Protein AF-A0A942ZIE4-F1 (afdb_monomer_lite)

Foldseek 3Di:
DPPVVVVVVVVVVVVVVVVVVVVVVVVVVCVVCVVVDDLCNLLVVLVVVLVVLVVVLVVCLPPPVVVNVVSLVVSLVSLLVNLVSVCVSVVNDDPDPLVSLCVSLVVSVVSLVSHQAQVVLLVSVVSNLVSCCVPPPVVVLVVDDPLQSLLSVLLSLLVLLLVLLVVCVPDPCSGSNNVSSVVVNVVVLLVCLQVLLVCLVVCVVPPDDDDDDQHDCVSLVSLVVSLVSSQVSCVVVVHDNLVSVLSVLSSVSSCCCRHVVPSDSVVSLVSSLVSLVSQLVVCVVVVVVVSNVVSVVSNVVSVVVVVCVVDPDVPVVVVVVVVVVVVVVVVVVVVVVVVVVVVD

Radius of gyration: 26.2 Å; chains: 1; bounding box: 54×66×84 Å

Secondary structure (DSSP, 8-state):
--HHHHHHHHHHHHHHHHHHHHHHHHHHHHHHTTTTS-HHHHHHHHHHHHHHHHHHHHHHHHH-GGGHHHHHHHHHHHHHHHHHHHHHHTT---S-HHHHHHHHHHHHTTHHHH---SHHHHHHHHHHHHHHIIIIIHHHHTTS-HHHHHHHHHHHHHHHHHHHHHHHHHS-TTSHHHHHHHHHHHHHHHHHHHHHHHHHHHHHHH------PPPPHHHHHHHHHHHHHHHHHHHHTT--THHHHHHHHHHHHHHHHHHS----HHHHHHHHHHHHHHHHHHHHHTT-HHHHHHHHHHHHHHHHHHHHHH---HHHHHHHHHHHHHHHHHHHHHHHHHHHHT--

Structure (mmCIF, N/CA/C/O backbone):
data_AF-A0A942ZIE4-F1
#
_entry.id   AF-A0A942ZIE4-F1
#
loop_
_atom_site.group_PDB
_atom_site.id
_atom_site.type_symbol
_atom_site.label_atom_id
_atom_site.label_alt_id
_atom_site.label_comp_id
_atom_site.label_asym_id
_atom_site.label_entity_id
_atom_site.label_seq_id
_atom_site.pdbx_PDB_ins_code
_atom_site.Cartn_x
_atom_site.Cartn_y
_atom_site.Cartn_z
_atom_site.occupancy
_atom_site.B_iso_or_equiv
_atom_site.auth_seq_id
_atom_site.auth_comp_id
_atom_site.auth_asym_id
_atom_site.auth_atom_id
_atom_site.pdbx_PDB_model_num
ATOM 1 N N . MET A 1 1 ? -10.773 -38.253 24.286 1.00 48.19 1 MET A N 1
ATOM 2 C CA . MET A 1 1 ? -11.184 -37.515 23.065 1.00 48.19 1 MET A CA 1
ATOM 3 C C . MET A 1 1 ? -10.197 -36.432 22.542 1.00 48.19 1 MET A C 1
ATOM 5 O O . MET A 1 1 ? -10.654 -35.545 21.830 1.00 48.19 1 MET A O 1
ATOM 9 N N . PRO A 1 2 ? -8.862 -36.484 22.761 1.00 53.72 2 PRO A N 1
ATOM 10 C CA . PRO A 1 2 ? -7.909 -35.614 22.043 1.00 53.72 2 PRO A CA 1
ATOM 11 C C . PRO A 1 2 ? -7.306 -36.223 20.752 1.00 53.72 2 PRO A C 1
ATOM 13 O O . PRO A 1 2 ? -6.770 -35.478 19.930 1.00 53.72 2 PRO A O 1
ATOM 16 N N . ASP A 1 3 ? -7.428 -37.537 20.521 1.00 52.59 3 ASP A N 1
ATOM 17 C CA . ASP A 1 3 ? -6.743 -38.224 19.406 1.00 52.59 3 ASP A CA 1
ATOM 18 C C . ASP A 1 3 ? -7.362 -37.970 18.018 1.00 52.59 3 ASP A C 1
ATOM 20 O O . ASP A 1 3 ? -6.638 -37.844 17.026 1.00 52.59 3 ASP A O 1
ATOM 24 N N . ASN A 1 4 ? -8.682 -37.754 17.936 1.00 56.06 4 ASN A N 1
ATOM 25 C CA . ASN A 1 4 ? -9.368 -37.458 16.666 1.00 56.06 4 ASN A CA 1
ATOM 26 C C . ASN A 1 4 ? -8.926 -36.123 16.036 1.00 56.06 4 ASN A C 1
ATOM 28 O O . ASN A 1 4 ? -8.886 -35.993 14.812 1.00 56.06 4 ASN A O 1
ATOM 32 N N . ALA A 1 5 ? -8.548 -35.129 16.848 1.00 58.34 5 ALA A N 1
ATOM 33 C CA . ALA A 1 5 ? -8.150 -33.810 16.354 1.00 58.34 5 ALA A CA 1
ATOM 34 C C . ALA A 1 5 ? -6.722 -33.783 15.778 1.00 58.34 5 ALA A C 1
ATOM 36 O O . ALA A 1 5 ? -6.439 -32.987 14.879 1.00 58.34 5 ALA A O 1
ATOM 37 N N . LYS A 1 6 ? -5.817 -34.637 16.284 1.00 57.78 6 LYS A N 1
ATOM 38 C CA . LYS A 1 6 ? -4.465 -34.810 15.724 1.00 57.78 6 LYS A CA 1
ATOM 39 C C . LYS A 1 6 ? -4.501 -35.634 14.436 1.00 57.78 6 LYS A C 1
ATOM 41 O O . LYS A 1 6 ? -3.876 -35.226 13.461 1.00 57.78 6 LYS A O 1
ATOM 46 N N . SER A 1 7 ? -5.287 -36.716 14.409 1.00 66.75 7 SER A N 1
ATOM 47 C CA . SER A 1 7 ? -5.501 -37.545 13.212 1.00 66.75 7 SER A CA 1
ATOM 48 C C . SER A 1 7 ? -6.087 -36.727 12.050 1.00 66.75 7 SER A C 1
ATOM 50 O O . SER A 1 7 ? -5.521 -36.707 10.961 1.00 66.75 7 SER A O 1
ATOM 52 N N . SER A 1 8 ? -7.121 -35.916 12.311 1.00 71.25 8 SER A N 1
ATOM 53 C CA . SER A 1 8 ? -7.731 -35.033 11.303 1.00 71.25 8 SER A CA 1
ATOM 54 C C . SER A 1 8 ? -6.767 -33.969 10.747 1.00 71.25 8 SER A C 1
ATOM 56 O O . SER A 1 8 ? -6.770 -33.710 9.542 1.00 71.25 8 SER A O 1
ATOM 58 N N . ARG A 1 9 ? -5.890 -33.387 11.584 1.00 77.31 9 ARG A N 1
ATOM 59 C CA . ARG A 1 9 ? -4.856 -32.441 11.120 1.00 77.31 9 ARG A CA 1
ATOM 60 C C . ARG A 1 9 ? -3.780 -33.117 10.275 1.00 77.31 9 ARG A C 1
ATOM 62 O O . ARG A 1 9 ? -3.376 -32.541 9.271 1.00 77.31 9 ARG A O 1
ATOM 69 N N . LEU A 1 10 ? -3.335 -34.317 10.651 1.00 82.69 10 LEU A N 1
ATOM 70 C CA . LEU A 1 10 ? -2.353 -35.074 9.873 1.00 82.69 10 LEU A CA 1
ATOM 71 C C . LEU A 1 10 ? -2.916 -35.453 8.498 1.00 82.69 10 LEU A C 1
ATOM 73 O O . LEU A 1 10 ? -2.263 -35.203 7.490 1.00 82.69 10 LEU A O 1
ATOM 77 N N . SER A 1 11 ? -4.149 -35.967 8.440 1.00 81.31 11 SER A N 1
ATOM 78 C CA . SER A 1 11 ? -4.828 -36.268 7.173 1.00 81.31 11 SER A CA 1
ATOM 79 C C . SER A 1 11 ? -4.994 -35.023 6.299 1.00 81.31 11 SER A C 1
ATOM 81 O O . SER A 1 11 ? -4.749 -35.087 5.095 1.00 81.31 11 SER A O 1
ATOM 83 N N . PHE A 1 12 ? -5.348 -33.875 6.887 1.00 83.56 12 PHE A N 1
ATOM 84 C CA . PHE A 1 12 ? -5.427 -32.605 6.161 1.00 83.56 12 PHE A CA 1
ATOM 85 C C . PHE A 1 12 ? -4.067 -32.172 5.593 1.00 83.56 12 PHE A C 1
ATOM 87 O O . PHE A 1 12 ? -3.984 -31.825 4.418 1.00 83.56 12 PHE A O 1
ATOM 94 N N . LEU A 1 13 ? -2.997 -32.233 6.392 1.00 87.00 13 LEU A N 1
ATOM 95 C CA . LEU A 1 13 ? -1.645 -31.872 5.956 1.00 87.00 13 LEU A CA 1
ATOM 96 C C . LEU A 1 13 ? -1.117 -32.810 4.865 1.00 87.00 13 LEU A C 1
ATOM 98 O O . LEU A 1 13 ? -0.552 -32.330 3.887 1.00 87.00 13 LEU A O 1
ATOM 102 N N . LEU A 1 14 ? -1.341 -34.124 4.984 1.00 90.19 14 LEU A N 1
ATOM 103 C CA . LEU A 1 14 ? -0.962 -35.099 3.953 1.00 90.19 14 LEU A CA 1
ATOM 104 C C . LEU A 1 14 ? -1.745 -34.887 2.655 1.00 90.19 14 LEU A C 1
ATOM 106 O O . LEU A 1 14 ? -1.176 -34.980 1.570 1.00 90.19 14 LEU A O 1
ATOM 110 N N . THR A 1 15 ? -3.030 -34.545 2.755 1.00 87.19 15 THR A N 1
ATOM 111 C CA . THR A 1 15 ? -3.861 -34.210 1.590 1.00 87.19 15 THR A CA 1
ATOM 112 C C . THR A 1 15 ? -3.363 -32.932 0.914 1.00 87.19 15 THR A C 1
ATOM 114 O O . THR A 1 15 ? -3.209 -32.894 -0.305 1.00 87.19 15 THR A O 1
ATOM 117 N N . LEU A 1 16 ? -3.051 -31.896 1.701 1.00 83.75 16 LEU A N 1
ATOM 118 C CA . LEU A 1 16 ? -2.485 -30.645 1.201 1.00 83.75 16 LEU A CA 1
ATOM 119 C C . LEU A 1 16 ? -1.136 -30.877 0.506 1.00 83.75 16 LEU A C 1
ATOM 121 O O . LEU A 1 16 ? -0.931 -30.387 -0.602 1.00 83.75 16 LEU A O 1
ATOM 125 N N . LEU A 1 17 ? -0.246 -31.658 1.126 1.00 84.62 17 LEU A N 1
ATOM 126 C CA . LEU A 1 17 ? 1.053 -32.014 0.559 1.00 84.62 17 LEU A CA 1
ATOM 127 C C . LEU A 1 17 ? 0.902 -32.828 -0.733 1.00 84.62 17 LEU A C 1
ATOM 129 O O . LEU A 1 17 ? 1.604 -32.563 -1.701 1.00 84.62 17 LEU A O 1
ATOM 133 N N . SER A 1 18 ? -0.054 -33.760 -0.783 1.00 86.62 18 SER A N 1
ATOM 134 C CA . SER A 1 18 ? -0.337 -34.556 -1.985 1.00 86.62 18 SER A CA 1
ATOM 135 C C . SER A 1 18 ? -0.774 -33.671 -3.152 1.00 86.62 18 SER A C 1
ATOM 137 O O . SER A 1 18 ? -0.214 -33.770 -4.242 1.00 86.62 18 SER A O 1
ATOM 139 N N . PHE A 1 19 ? -1.719 -32.751 -2.927 1.00 86.12 19 PHE A N 1
ATOM 140 C CA . PHE A 1 19 ? -2.129 -31.795 -3.959 1.00 86.12 19 PHE A CA 1
ATOM 141 C C . PHE A 1 19 ? -0.990 -30.863 -4.380 1.00 86.12 19 PHE A C 1
ATOM 143 O O . PHE A 1 19 ? -0.875 -30.545 -5.562 1.00 86.12 19 PHE A O 1
ATOM 150 N N . PHE A 1 20 ? -0.129 -30.461 -3.444 1.00 77.62 20 PHE A N 1
ATOM 151 C CA . PHE A 1 20 ? 1.056 -29.665 -3.744 1.00 77.62 20 PHE A CA 1
ATOM 152 C C . PHE A 1 20 ? 2.045 -30.423 -4.644 1.00 77.62 20 PHE A C 1
ATOM 154 O O . PHE A 1 20 ? 2.453 -29.891 -5.673 1.00 77.62 20 PHE A O 1
ATOM 161 N N . CYS A 1 21 ? 2.371 -31.680 -4.324 1.00 86.44 21 CYS A N 1
ATOM 162 C CA . CYS A 1 21 ? 3.248 -32.524 -5.141 1.00 86.44 21 CYS A CA 1
ATOM 163 C C . CYS A 1 21 ? 2.669 -32.789 -6.538 1.00 86.44 21 CYS A C 1
ATOM 165 O O . CYS A 1 21 ? 3.396 -32.685 -7.523 1.00 86.44 21 CYS A O 1
ATOM 167 N N . ILE A 1 22 ? 1.367 -33.079 -6.640 1.00 86.12 22 ILE A N 1
ATOM 168 C CA . ILE A 1 22 ? 0.687 -33.261 -7.933 1.00 86.12 22 ILE A CA 1
ATOM 169 C C . ILE A 1 22 ? 0.748 -31.966 -8.751 1.00 86.12 22 ILE A C 1
ATOM 171 O O . ILE A 1 22 ? 1.110 -31.999 -9.925 1.00 86.12 22 ILE A O 1
ATOM 175 N N . GLY A 1 23 ? 0.442 -30.822 -8.130 1.00 78.25 23 GLY A N 1
ATOM 176 C CA . GLY A 1 23 ? 0.517 -29.515 -8.781 1.00 78.25 23 GLY A CA 1
ATOM 177 C C . GLY A 1 23 ? 1.921 -29.204 -9.299 1.00 78.25 23 GLY A C 1
ATOM 178 O O . GLY A 1 23 ? 2.073 -28.836 -10.462 1.00 78.25 23 GLY A O 1
ATOM 179 N N . LEU A 1 24 ? 2.953 -29.424 -8.478 1.00 76.94 24 LEU A N 1
ATOM 180 C CA . LEU A 1 24 ? 4.351 -29.269 -8.889 1.00 76.94 24 LEU A CA 1
ATOM 181 C C . LEU A 1 24 ? 4.737 -30.218 -10.028 1.00 76.94 24 LEU A C 1
ATOM 183 O O . LEU A 1 24 ? 5.409 -29.789 -10.961 1.00 76.94 24 LEU A O 1
ATOM 187 N N . GLY A 1 25 ? 4.297 -31.478 -9.983 1.00 84.00 25 GLY A N 1
ATOM 188 C CA . GLY A 1 25 ? 4.541 -32.450 -11.048 1.00 84.00 25 GLY A CA 1
ATOM 189 C C . GLY A 1 25 ? 3.940 -32.007 -12.384 1.00 84.00 25 GLY A C 1
ATOM 190 O O . GLY A 1 25 ? 4.632 -32.013 -13.398 1.00 84.00 25 GLY A O 1
ATOM 191 N N . ILE A 1 26 ? 2.688 -31.538 -12.380 1.00 83.00 26 ILE A N 1
ATOM 192 C CA . ILE A 1 26 ? 2.025 -30.999 -13.579 1.00 83.00 26 ILE A CA 1
ATOM 193 C C . ILE A 1 26 ? 2.786 -29.783 -14.117 1.00 83.00 26 ILE A C 1
ATOM 195 O O . ILE A 1 26 ? 3.094 -29.735 -15.308 1.00 83.00 26 ILE A O 1
ATOM 199 N N . ILE A 1 27 ? 3.130 -28.824 -13.249 1.00 82.25 27 ILE A N 1
ATOM 200 C CA . ILE A 1 27 ? 3.904 -27.636 -13.639 1.00 82.25 27 ILE A CA 1
ATOM 201 C C . ILE A 1 27 ? 5.249 -28.051 -14.245 1.00 82.25 27 ILE A C 1
ATOM 203 O O . ILE A 1 27 ? 5.641 -27.507 -15.272 1.00 82.25 27 ILE A O 1
ATOM 207 N N . SER A 1 28 ? 5.934 -29.033 -13.656 1.00 81.81 28 SER A N 1
ATOM 208 C CA . SER A 1 28 ? 7.231 -29.517 -14.133 1.00 81.81 28 SER A CA 1
ATOM 209 C C . SER A 1 28 ? 7.145 -30.187 -15.507 1.00 81.81 28 SER A C 1
ATOM 211 O O . SER A 1 28 ? 7.989 -29.900 -16.351 1.00 81.81 28 SER A O 1
ATOM 213 N N . ILE A 1 29 ? 6.121 -31.012 -15.759 1.00 86.94 29 ILE A N 1
ATOM 214 C CA . ILE A 1 29 ? 5.890 -31.642 -17.073 1.00 86.94 29 ILE A CA 1
ATOM 215 C C . ILE A 1 29 ? 5.584 -30.582 -18.139 1.00 86.94 29 ILE A C 1
ATOM 217 O O . ILE A 1 29 ? 6.092 -30.653 -19.257 1.00 86.94 29 ILE A O 1
ATOM 221 N N . ILE A 1 30 ? 4.764 -29.581 -17.811 1.00 86.44 30 ILE A N 1
ATOM 222 C CA . ILE A 1 30 ? 4.469 -28.477 -18.735 1.00 86.44 30 ILE A CA 1
ATOM 223 C C . ILE A 1 30 ? 5.735 -27.655 -19.004 1.00 86.44 30 ILE A C 1
ATOM 225 O O . ILE A 1 30 ? 6.009 -27.299 -20.148 1.00 86.44 30 ILE A O 1
ATOM 229 N N . ALA A 1 31 ? 6.518 -27.369 -17.962 1.00 82.88 31 ALA A N 1
ATOM 230 C CA . ALA A 1 31 ? 7.745 -26.590 -18.066 1.00 82.88 31 ALA A CA 1
ATOM 231 C C . ALA A 1 31 ? 8.823 -27.301 -18.900 1.00 82.88 31 ALA A C 1
ATOM 233 O O . ALA A 1 31 ? 9.506 -26.640 -19.680 1.00 82.88 31 ALA A O 1
ATOM 234 N N . SER A 1 32 ? 8.961 -28.629 -18.792 1.00 87.31 32 SER A N 1
ATOM 235 C CA . SER A 1 32 ? 9.941 -29.386 -19.584 1.00 87.31 32 SER A CA 1
ATOM 236 C C . SER A 1 32 ? 9.603 -29.420 -21.075 1.00 87.31 32 SER A C 1
ATOM 238 O O . SER A 1 32 ? 10.510 -29.383 -21.899 1.00 87.31 32 SER A O 1
ATOM 240 N N . ASN A 1 33 ? 8.315 -29.410 -21.426 1.00 91.31 33 ASN A N 1
ATOM 241 C CA . ASN A 1 33 ? 7.841 -29.395 -22.815 1.00 91.31 33 ASN A CA 1
ATOM 242 C C . ASN A 1 33 ? 7.507 -27.981 -23.316 1.00 91.31 33 ASN A C 1
ATOM 244 O O . ASN A 1 33 ? 6.884 -27.812 -24.364 1.00 91.31 33 ASN A O 1
ATOM 248 N N . TRP A 1 34 ? 7.893 -26.939 -22.574 1.00 87.88 34 TRP A N 1
ATOM 249 C CA . TRP A 1 34 ? 7.392 -25.585 -22.804 1.00 87.88 34 TRP A CA 1
ATOM 250 C C . TRP A 1 34 ? 7.645 -25.071 -24.220 1.00 87.88 34 TRP A C 1
ATOM 252 O O . TRP A 1 34 ? 6.798 -24.374 -24.774 1.00 87.88 34 TRP A O 1
ATOM 262 N N . GLN A 1 35 ? 8.789 -25.405 -24.816 1.00 87.12 35 GLN A N 1
ATOM 263 C CA . GLN A 1 35 ? 9.148 -24.954 -26.163 1.00 87.12 35 GLN A CA 1
ATOM 264 C C . GLN A 1 35 ? 8.309 -25.625 -27.260 1.00 87.12 35 GLN A C 1
ATOM 266 O O . GLN A 1 35 ? 8.056 -25.008 -28.289 1.00 87.12 35 GLN A O 1
ATOM 271 N N . GLU A 1 36 ? 7.833 -26.848 -27.029 1.00 92.50 36 GLU A N 1
ATOM 272 C CA . GLU A 1 36 ? 7.059 -27.620 -28.008 1.00 92.50 36 GLU A CA 1
ATOM 273 C C . GLU A 1 36 ? 5.586 -27.199 -28.050 1.00 92.50 36 GLU A C 1
ATOM 275 O O . GLU A 1 36 ? 4.913 -27.365 -29.066 1.00 92.50 36 GLU A O 1
ATOM 280 N N . ILE A 1 37 ? 5.071 -26.620 -26.960 1.00 90.75 37 ILE A N 1
ATOM 281 C CA . ILE A 1 37 ? 3.675 -26.189 -26.877 1.00 90.75 37 ILE A CA 1
ATOM 282 C C . ILE A 1 37 ? 3.476 -24.922 -27.736 1.00 90.75 37 ILE A C 1
ATOM 284 O O . ILE A 1 37 ? 4.061 -23.873 -27.424 1.00 90.75 37 ILE A O 1
ATOM 288 N N . PRO A 1 38 ? 2.598 -24.951 -28.763 1.00 93.50 38 PRO A N 1
ATOM 289 C CA . PRO A 1 38 ? 2.344 -23.792 -29.613 1.00 93.50 38 PRO A CA 1
ATOM 290 C C . PRO A 1 38 ? 1.793 -22.596 -28.827 1.00 93.50 38 PRO A C 1
ATOM 292 O O . PRO A 1 38 ? 0.989 -22.754 -27.905 1.00 93.50 38 PRO A O 1
ATOM 295 N N . ALA A 1 39 ? 2.156 -21.379 -29.244 1.00 92.50 39 ALA A N 1
ATOM 296 C CA . ALA A 1 39 ? 1.714 -20.130 -28.611 1.00 92.50 39 ALA A CA 1
ATOM 297 C C . ALA A 1 39 ? 0.184 -20.032 -28.471 1.00 92.50 39 ALA A C 1
ATOM 299 O O . ALA A 1 39 ? -0.319 -19.647 -27.417 1.00 92.50 39 ALA A O 1
ATOM 300 N N . ILE A 1 40 ? -0.560 -20.451 -29.501 1.00 94.94 40 ILE A N 1
ATOM 301 C CA . ILE A 1 40 ? -2.030 -20.440 -29.494 1.00 94.94 40 ILE A CA 1
ATOM 302 C C . ILE A 1 40 ? -2.622 -21.343 -28.406 1.00 94.94 40 ILE A C 1
ATOM 304 O O . ILE A 1 40 ? -3.632 -20.989 -27.808 1.00 94.94 40 ILE A O 1
ATOM 308 N N . VAL A 1 41 ? -1.980 -22.476 -28.101 1.00 94.12 41 VAL A N 1
ATOM 309 C CA . VAL A 1 41 ? -2.436 -23.401 -27.053 1.00 94.12 41 VAL A CA 1
ATOM 310 C C . VAL A 1 41 ? -2.187 -22.791 -25.677 1.00 94.12 41 VAL A C 1
ATOM 312 O O . VAL A 1 41 ? -3.079 -22.818 -24.833 1.00 94.12 41 VAL A O 1
ATOM 315 N N . LYS A 1 42 ? -1.014 -22.176 -25.467 1.00 93.00 42 LYS A N 1
ATOM 316 C CA . LYS A 1 42 ? -0.674 -21.479 -24.214 1.00 93.00 42 LYS A CA 1
ATOM 317 C C . LYS A 1 42 ? -1.670 -20.359 -23.912 1.00 93.00 42 LYS A C 1
ATOM 319 O O . LYS A 1 42 ? -2.264 -20.335 -22.838 1.00 93.00 42 LYS A O 1
ATOM 324 N N . LEU A 1 43 ? -1.875 -19.463 -24.878 1.00 94.94 43 LEU A N 1
ATOM 325 C CA . LEU A 1 43 ? -2.768 -18.312 -24.731 1.00 94.94 43 LEU A CA 1
ATOM 326 C C . LEU A 1 43 ? -4.242 -18.734 -24.686 1.00 94.94 43 LEU A C 1
ATOM 328 O O . LEU A 1 43 ? -5.015 -18.190 -23.904 1.00 94.94 43 LEU A O 1
ATOM 332 N N . GLY A 1 44 ? -4.636 -19.732 -25.481 1.00 96.06 44 GLY A N 1
ATOM 333 C CA . GLY A 1 44 ? -5.989 -20.283 -25.457 1.00 96.06 44 GLY A CA 1
ATOM 334 C C . GLY A 1 44 ? -6.342 -20.893 -24.100 1.00 96.06 44 GLY A C 1
ATOM 335 O O . GLY A 1 44 ? -7.414 -20.612 -23.566 1.00 96.06 44 GLY A O 1
ATOM 336 N N . ALA A 1 45 ? -5.427 -21.670 -23.509 1.00 93.56 45 ALA A N 1
ATOM 337 C CA . ALA A 1 45 ? -5.610 -22.247 -22.179 1.00 93.56 45 ALA A CA 1
ATOM 338 C C . ALA A 1 45 ? -5.702 -21.167 -21.087 1.00 93.56 45 ALA A C 1
ATOM 340 O O . ALA A 1 45 ? -6.561 -21.259 -20.210 1.00 93.56 45 ALA A O 1
ATOM 341 N N . ASP A 1 46 ? -4.866 -20.129 -21.167 1.00 94.75 46 ASP A N 1
ATOM 342 C CA . ASP A 1 46 ? -4.896 -18.984 -20.251 1.00 94.75 46 ASP A CA 1
ATOM 343 C C . ASP A 1 46 ? -6.232 -18.228 -20.315 1.00 94.75 46 ASP A C 1
ATOM 345 O O . ASP A 1 46 ? -6.910 -18.064 -19.299 1.00 94.75 46 ASP A O 1
ATOM 349 N N . ILE A 1 47 ? -6.688 -17.865 -21.520 1.00 95.75 47 ILE A N 1
ATOM 350 C CA . ILE A 1 47 ? -7.978 -17.187 -21.722 1.00 95.75 47 ILE A CA 1
ATOM 351 C C . ILE A 1 47 ? -9.138 -18.057 -21.226 1.00 95.75 47 ILE A C 1
ATOM 353 O O . ILE A 1 47 ? -10.042 -17.550 -20.561 1.00 95.75 47 ILE A O 1
ATOM 357 N N . MET A 1 48 ? -9.121 -19.364 -21.507 1.00 96.75 48 MET A N 1
ATOM 358 C CA . MET A 1 48 ? -10.134 -20.290 -20.995 1.00 96.75 48 MET A CA 1
ATOM 359 C C . MET A 1 48 ? -10.157 -20.318 -19.464 1.00 96.75 48 MET A C 1
ATOM 361 O O . MET A 1 48 ? -11.235 -20.286 -18.865 1.00 96.75 48 MET A O 1
ATOM 365 N N . LEU A 1 49 ? -8.989 -20.346 -18.820 1.00 94.94 49 LEU A N 1
ATOM 366 C CA . LEU A 1 49 ? -8.878 -20.372 -17.365 1.00 94.94 49 LEU A CA 1
ATOM 367 C C . LEU A 1 49 ? -9.340 -19.050 -16.731 1.00 94.94 49 LEU A C 1
ATOM 369 O O . LEU A 1 49 ? -10.086 -19.069 -15.746 1.00 94.94 49 LEU A O 1
ATOM 373 N N . LEU A 1 50 ? -8.974 -17.908 -17.319 1.00 95.81 50 LEU A N 1
ATOM 374 C CA . LEU A 1 50 ? -9.473 -16.587 -16.929 1.00 95.81 50 LEU A CA 1
ATOM 375 C C . LEU A 1 50 ? -10.996 -16.492 -17.097 1.00 95.81 50 LEU A C 1
ATOM 377 O O . LEU A 1 50 ? -11.693 -16.080 -16.171 1.00 95.81 50 LEU A O 1
ATOM 381 N N . ALA A 1 51 ? -11.549 -16.941 -18.225 1.00 96.62 51 ALA A N 1
ATOM 382 C CA . ALA A 1 51 ? -12.992 -16.923 -18.466 1.00 96.62 51 ALA A CA 1
ATOM 383 C C . ALA A 1 51 ? -13.753 -17.820 -17.473 1.00 96.62 51 ALA A C 1
ATOM 385 O O . ALA A 1 51 ? -14.763 -17.405 -16.896 1.00 96.62 51 ALA A O 1
ATOM 386 N N . ALA A 1 52 ? -13.248 -19.029 -17.213 1.00 96.00 52 ALA A N 1
ATOM 387 C CA . ALA A 1 52 ? -13.845 -19.961 -16.260 1.00 96.00 52 ALA A CA 1
ATOM 388 C C . ALA A 1 52 ? -13.846 -19.397 -14.830 1.00 96.00 52 ALA A C 1
ATOM 390 O O . ALA A 1 52 ? -14.842 -19.503 -14.107 1.00 96.00 52 ALA A O 1
ATOM 391 N N . THR A 1 53 ? -12.748 -18.762 -14.419 1.00 94.12 53 THR A N 1
ATOM 392 C CA . THR A 1 53 ? -12.633 -18.156 -13.088 1.00 94.12 53 THR A CA 1
ATOM 393 C C . THR A 1 53 ? -13.456 -16.880 -12.949 1.00 94.12 53 THR A C 1
ATOM 395 O O . THR A 1 53 ? -14.107 -16.708 -11.918 1.00 94.12 53 THR A O 1
ATOM 398 N N . ALA A 1 54 ? -13.538 -16.048 -13.989 1.00 93.88 54 ALA A N 1
ATOM 399 C CA . ALA A 1 54 ? -14.443 -14.902 -14.038 1.00 93.88 54 ALA A CA 1
ATOM 400 C C . ALA A 1 54 ? -15.915 -15.339 -13.907 1.00 93.88 54 ALA A C 1
ATOM 402 O O . ALA A 1 54 ? -16.650 -14.806 -13.073 1.00 93.88 54 ALA A O 1
ATOM 403 N N . ALA A 1 55 ? -16.339 -16.374 -14.642 1.00 94.00 55 ALA A N 1
ATOM 404 C CA . ALA A 1 55 ? -17.687 -16.936 -14.529 1.00 94.00 55 ALA A CA 1
ATOM 405 C C . ALA A 1 55 ? -17.964 -17.499 -13.122 1.00 94.00 55 ALA A C 1
ATOM 407 O O . ALA A 1 55 ? -19.037 -17.286 -12.544 1.00 94.00 55 ALA A O 1
ATOM 408 N N . ALA A 1 56 ? -16.982 -18.182 -12.526 1.00 93.00 56 ALA A N 1
ATOM 409 C CA . ALA A 1 56 ? -17.072 -18.657 -11.151 1.00 93.00 56 ALA A CA 1
ATOM 410 C C . ALA A 1 56 ? -17.179 -17.498 -10.139 1.00 93.00 56 ALA A C 1
ATOM 412 O O . ALA A 1 56 ? -17.889 -17.636 -9.141 1.00 93.00 56 ALA A O 1
ATOM 413 N N . LEU A 1 57 ? -16.537 -16.355 -10.407 1.00 92.25 57 LEU A N 1
ATOM 414 C CA . LEU A 1 57 ? -16.565 -15.154 -9.569 1.00 92.25 57 LEU A CA 1
ATOM 415 C C . LEU A 1 57 ? -17.931 -14.476 -9.611 1.00 92.25 57 LEU A C 1
ATOM 417 O O . LEU A 1 57 ? -18.502 -14.208 -8.553 1.00 92.25 57 LEU A O 1
ATOM 421 N N . VAL A 1 58 ? -18.516 -14.332 -10.802 1.00 91.50 58 VAL A N 1
ATOM 422 C CA . VAL A 1 58 ? -19.904 -13.869 -10.967 1.00 91.50 58 VAL A CA 1
ATOM 423 C C . VAL A 1 58 ? -20.870 -14.799 -10.227 1.00 91.50 58 VAL A C 1
ATOM 425 O O . VAL A 1 58 ? -21.723 -14.350 -9.463 1.00 91.50 58 VAL A O 1
ATOM 428 N N . ARG A 1 59 ? -20.709 -16.121 -10.360 1.00 91.56 59 ARG A N 1
ATOM 429 C CA . ARG A 1 59 ? -21.553 -17.085 -9.637 1.00 91.56 59 ARG A CA 1
ATOM 430 C C . ARG A 1 59 ? -21.372 -16.998 -8.118 1.00 91.56 59 ARG A C 1
ATOM 432 O O . ARG A 1 59 ? -22.352 -17.136 -7.382 1.00 91.56 59 ARG A O 1
ATOM 439 N N . ALA A 1 60 ? -20.143 -16.807 -7.639 1.00 90.50 60 ALA A N 1
ATOM 440 C CA . ALA A 1 60 ? -19.839 -16.673 -6.217 1.00 90.50 60 ALA A CA 1
ATOM 441 C C . ALA A 1 60 ? -20.445 -15.395 -5.628 1.00 90.50 60 ALA A C 1
ATOM 443 O O . ALA A 1 60 ? -20.997 -15.458 -4.531 1.00 90.50 60 ALA A O 1
ATOM 444 N N . TYR A 1 61 ? -20.416 -14.290 -6.378 1.00 88.75 61 TYR A N 1
ATOM 445 C CA . TYR A 1 61 ? -21.013 -13.016 -5.984 1.00 88.75 61 TYR A CA 1
ATOM 446 C C . TYR A 1 61 ? -22.499 -13.165 -5.626 1.00 88.75 61 TYR A C 1
ATOM 448 O O . TYR A 1 61 ? -22.914 -12.736 -4.554 1.00 88.75 61 TYR A O 1
ATOM 456 N N . TYR A 1 62 ? -23.279 -13.868 -6.457 1.00 88.00 62 TYR A N 1
ATOM 457 C CA . TYR A 1 62 ? -24.713 -14.059 -6.206 1.00 88.00 62 TYR A CA 1
ATOM 458 C C . TYR A 1 62 ? -25.047 -15.215 -5.254 1.00 88.00 62 TYR A C 1
ATOM 460 O O . TYR A 1 62 ? -26.014 -15.124 -4.503 1.00 88.00 62 TYR A O 1
ATOM 468 N N . LYS A 1 63 ? -24.307 -16.334 -5.298 1.00 87.75 63 LYS A N 1
ATOM 469 C CA . LYS A 1 63 ? -24.728 -17.582 -4.621 1.00 87.75 63 LYS A CA 1
ATOM 470 C C . LYS A 1 63 ? -23.907 -17.959 -3.392 1.00 87.75 63 LYS A C 1
ATOM 472 O O . LYS A 1 63 ? -24.408 -18.696 -2.546 1.00 87.75 63 LYS A O 1
ATOM 477 N N . LYS A 1 64 ? -22.631 -17.568 -3.314 1.00 84.06 64 LYS A N 1
ATOM 478 C CA . LYS A 1 64 ? -21.690 -18.030 -2.274 1.00 84.06 64 LYS A CA 1
ATOM 479 C C . LYS A 1 64 ? -20.662 -16.939 -1.938 1.00 84.06 64 LYS A C 1
ATOM 481 O O . LYS A 1 64 ? -19.491 -17.095 -2.295 1.00 84.06 64 LYS A O 1
ATOM 486 N N . PRO A 1 65 ? -21.051 -15.884 -1.198 1.00 79.56 65 PRO A N 1
ATOM 487 C CA . PRO A 1 65 ? -20.180 -14.736 -0.922 1.00 79.56 65 PRO A CA 1
ATOM 488 C C . PRO A 1 65 ? -18.882 -15.117 -0.188 1.00 79.56 65 PRO A C 1
ATOM 490 O O . PRO A 1 65 ? -17.852 -14.484 -0.386 1.00 79.56 65 PRO A O 1
ATOM 493 N N . GLN A 1 66 ? -18.879 -16.214 0.580 1.00 82.94 66 GLN A N 1
ATOM 494 C CA . GLN A 1 66 ? -17.680 -16.745 1.249 1.00 82.94 66 GLN A CA 1
ATOM 495 C C . GLN A 1 66 ? -16.559 -17.150 0.274 1.00 82.94 66 GLN A C 1
ATOM 497 O O . GLN A 1 66 ? -15.386 -17.122 0.634 1.00 82.94 66 GLN A O 1
ATOM 502 N N . ARG A 1 67 ? -16.903 -17.538 -0.963 1.00 85.12 67 ARG A N 1
ATOM 503 C CA . ARG A 1 67 ? -15.928 -17.933 -1.994 1.00 85.12 67 ARG A CA 1
ATOM 504 C C . ARG A 1 67 ? -15.432 -16.755 -2.826 1.00 85.12 67 ARG A C 1
ATOM 506 O O . ARG A 1 67 ? -14.485 -16.928 -3.582 1.00 85.12 67 ARG A O 1
ATOM 513 N N . LEU A 1 68 ? -16.048 -15.581 -2.690 1.00 87.12 68 LEU A N 1
ATOM 514 C CA . LEU A 1 68 ? -15.723 -14.418 -3.505 1.00 87.12 68 LEU A CA 1
ATOM 515 C C . LEU A 1 68 ? -14.278 -13.973 -3.269 1.00 87.12 68 LEU A C 1
ATOM 517 O O . LEU A 1 68 ? -13.509 -13.885 -4.212 1.00 87.12 68 LEU A O 1
ATOM 521 N N . THR A 1 69 ? -13.878 -13.794 -2.008 1.00 87.00 69 THR A N 1
ATOM 522 C CA . THR A 1 69 ? -12.523 -13.354 -1.652 1.00 87.00 69 THR A CA 1
ATOM 523 C C . THR A 1 69 ? -11.403 -14.269 -2.160 1.00 87.00 69 THR A C 1
ATOM 525 O O . THR A 1 69 ? -10.515 -13.753 -2.840 1.00 87.00 69 THR A O 1
ATOM 528 N N . PRO A 1 70 ? -11.392 -15.589 -1.874 1.00 88.06 70 PRO A N 1
ATOM 529 C CA . PRO A 1 70 ? -10.327 -16.457 -2.373 1.00 88.06 70 PRO A CA 1
ATOM 530 C C . PRO A 1 70 ? -10.316 -16.525 -3.903 1.00 88.06 70 PRO A C 1
ATOM 532 O O . PRO A 1 70 ? -9.244 -16.572 -4.498 1.00 88.06 70 PRO A O 1
ATOM 535 N N . LEU A 1 71 ? -11.483 -16.460 -4.549 1.00 90.38 71 LEU A N 1
ATOM 536 C CA . LEU A 1 71 ? -11.563 -16.491 -6.002 1.00 90.38 71 LEU A CA 1
ATOM 537 C C . LEU A 1 71 ? -11.113 -15.172 -6.647 1.00 90.38 71 LEU A C 1
ATOM 539 O O . LEU A 1 71 ? -10.481 -15.214 -7.694 1.00 90.38 71 LEU A O 1
ATOM 543 N N . SER A 1 72 ? -11.351 -14.017 -6.014 1.00 90.38 72 SER A N 1
ATOM 544 C CA . SER A 1 72 ? -10.780 -12.730 -6.439 1.00 90.38 72 SER A CA 1
ATOM 545 C C . SER A 1 72 ? -9.256 -12.731 -6.348 1.00 90.38 72 SER A C 1
ATOM 547 O O . SER A 1 72 ? -8.602 -12.240 -7.260 1.00 90.38 72 SER A O 1
ATOM 549 N N . ILE A 1 73 ? -8.686 -13.297 -5.276 1.00 90.25 73 ILE A N 1
ATOM 550 C CA . ILE A 1 73 ? -7.227 -13.428 -5.132 1.00 90.25 73 ILE A CA 1
ATOM 551 C C . ILE A 1 73 ? -6.680 -14.357 -6.216 1.00 90.25 73 ILE A C 1
ATOM 553 O O . ILE A 1 73 ? -5.715 -14.005 -6.885 1.00 90.25 73 ILE A O 1
ATOM 557 N N . PHE A 1 74 ? -7.319 -15.510 -6.431 1.00 90.81 74 PHE A N 1
ATOM 558 C CA . PHE A 1 74 ? -6.916 -16.442 -7.481 1.00 90.81 74 PHE A CA 1
ATOM 559 C C . PHE A 1 74 ? -6.988 -15.803 -8.873 1.00 90.81 74 PHE A C 1
ATOM 561 O O . PHE A 1 74 ? -6.031 -15.887 -9.632 1.00 90.81 74 PHE A O 1
ATOM 568 N N . TYR A 1 75 ? -8.074 -15.091 -9.180 1.00 93.94 75 TYR A N 1
ATOM 569 C CA . TYR A 1 75 ? -8.233 -14.370 -10.442 1.00 93.94 75 TYR A CA 1
ATOM 570 C C . TYR A 1 75 ? -7.172 -13.273 -10.623 1.00 93.94 75 TYR A C 1
ATOM 572 O O . TYR A 1 75 ? -6.591 -13.146 -11.695 1.00 93.94 75 TYR A O 1
ATOM 580 N N . ALA A 1 76 ? -6.852 -12.522 -9.565 1.00 93.62 76 ALA A N 1
ATOM 581 C CA . ALA A 1 76 ? -5.778 -11.535 -9.606 1.00 93.62 76 ALA A CA 1
ATOM 582 C C . ALA A 1 76 ? -4.403 -12.182 -9.860 1.00 93.62 76 ALA A C 1
ATOM 584 O O . ALA A 1 76 ? -3.607 -11.642 -10.624 1.00 93.62 76 ALA A O 1
ATOM 585 N N . LEU A 1 77 ? -4.126 -13.349 -9.271 1.00 92.69 77 LEU A N 1
ATOM 586 C CA . LEU A 1 77 ? -2.903 -14.109 -9.551 1.00 92.69 77 LEU A CA 1
ATOM 587 C C . LEU A 1 77 ? -2.868 -14.632 -10.992 1.00 92.6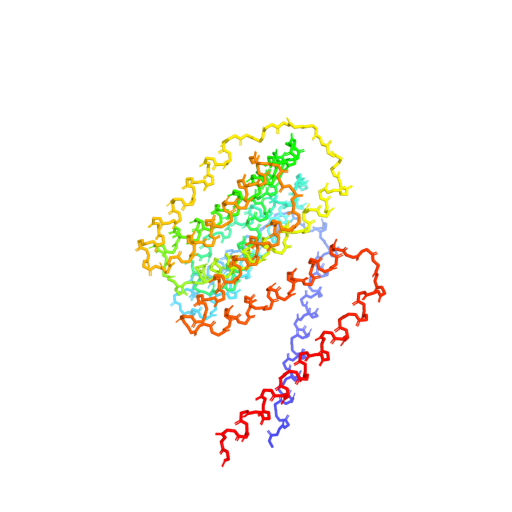9 77 LEU A C 1
ATOM 589 O O . LEU A 1 77 ? -1.813 -14.581 -11.616 1.00 92.69 77 LEU A O 1
ATOM 593 N N . LEU A 1 78 ? -4.004 -15.072 -11.541 1.00 93.62 78 LEU A N 1
ATOM 594 C CA . LEU A 1 78 ? -4.096 -15.464 -12.949 1.00 93.62 78 LEU A CA 1
ATOM 595 C C . LEU A 1 78 ? -3.821 -14.290 -13.889 1.00 93.62 78 LEU A C 1
ATOM 597 O O . LEU A 1 78 ? -3.103 -14.469 -14.861 1.00 93.62 78 LEU A O 1
ATOM 601 N N . ILE A 1 79 ? -4.296 -13.080 -13.576 1.00 95.56 79 ILE A N 1
ATOM 602 C CA . ILE A 1 79 ? -3.940 -11.882 -14.353 1.00 95.56 79 ILE A CA 1
ATOM 603 C C . ILE A 1 79 ? -2.421 -11.646 -14.319 1.00 95.56 79 ILE A C 1
ATOM 605 O O . ILE A 1 79 ? -1.828 -11.369 -15.356 1.00 95.56 79 ILE A O 1
ATOM 609 N N . ALA A 1 80 ? -1.766 -11.791 -13.160 1.00 92.12 80 ALA A N 1
ATOM 610 C CA . ALA A 1 80 ? -0.306 -11.664 -13.071 1.00 92.12 80 ALA A CA 1
ATOM 611 C C . ALA A 1 80 ? 0.420 -12.739 -13.901 1.00 92.12 80 ALA A C 1
ATOM 613 O O . ALA A 1 80 ? 1.371 -12.429 -14.619 1.00 92.12 80 ALA A O 1
ATOM 614 N N . ALA A 1 81 ? -0.052 -13.987 -13.832 1.00 91.00 81 ALA A N 1
ATOM 615 C CA . ALA A 1 81 ? 0.481 -15.092 -14.620 1.00 91.00 81 ALA A CA 1
ATOM 616 C C . ALA A 1 81 ? 0.288 -14.863 -16.126 1.00 91.00 81 ALA A C 1
ATOM 618 O O . ALA A 1 81 ? 1.217 -15.095 -16.891 1.00 91.00 81 ALA A O 1
ATOM 619 N N . SER A 1 82 ? -0.870 -14.340 -16.535 1.00 94.81 82 SER A N 1
ATOM 620 C CA . SER A 1 82 ? -1.195 -13.997 -17.921 1.00 94.81 82 SER A CA 1
ATOM 621 C C . SER A 1 82 ? -0.273 -12.901 -18.458 1.00 94.81 82 SER A C 1
ATOM 623 O O . SER A 1 82 ? 0.295 -13.052 -19.538 1.00 94.81 82 SER A O 1
ATOM 625 N N . ILE A 1 83 ? -0.007 -11.845 -17.674 1.00 92.88 83 ILE A N 1
ATOM 626 C CA . ILE A 1 83 ? 0.971 -10.808 -18.049 1.00 92.88 83 ILE A CA 1
ATOM 627 C C . ILE A 1 83 ? 2.353 -11.435 -18.293 1.00 92.88 83 ILE A C 1
ATOM 629 O O . ILE A 1 83 ? 2.986 -11.154 -19.311 1.00 92.88 83 ILE A O 1
ATOM 633 N N . GLY A 1 84 ? 2.804 -12.315 -17.392 1.00 90.75 84 GLY A N 1
ATOM 634 C CA . GLY A 1 84 ? 4.071 -13.036 -17.545 1.00 90.75 84 GLY A CA 1
ATOM 635 C C . GLY A 1 84 ? 4.090 -13.973 -18.757 1.00 90.75 84 GLY A C 1
ATOM 636 O O . GLY A 1 84 ? 5.074 -14.008 -19.492 1.00 90.75 84 GLY A O 1
ATOM 637 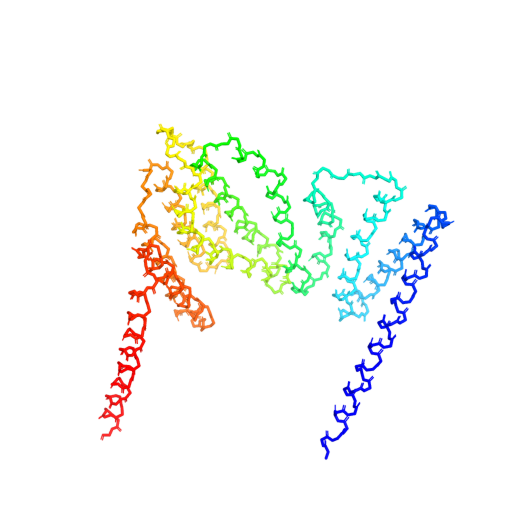N N . LEU A 1 85 ? 2.991 -14.687 -19.008 1.00 91.12 85 LEU A N 1
ATOM 638 C CA . LEU A 1 85 ? 2.845 -15.608 -20.132 1.00 91.12 85 LEU A CA 1
ATOM 639 C C . LEU A 1 85 ? 2.892 -14.876 -21.474 1.00 91.12 85 LEU A C 1
ATOM 641 O O . LEU A 1 85 ? 3.627 -15.286 -22.370 1.00 91.12 85 LEU A O 1
ATOM 645 N N . VAL A 1 86 ? 2.139 -13.783 -21.607 1.00 93.25 86 VAL A N 1
ATOM 646 C CA . VAL A 1 86 ? 2.136 -12.935 -22.805 1.00 93.25 86 VAL A CA 1
ATOM 647 C C . VAL A 1 86 ? 3.527 -12.351 -23.033 1.00 93.25 86 VAL A C 1
ATOM 649 O O . VAL A 1 86 ? 4.044 -12.432 -24.148 1.00 93.25 86 VAL A O 1
ATOM 652 N N . ALA A 1 87 ? 4.172 -11.838 -21.979 1.00 91.44 87 ALA A N 1
ATOM 653 C CA . ALA A 1 87 ? 5.535 -11.331 -22.075 1.00 91.44 87 ALA A CA 1
ATOM 654 C C . ALA A 1 87 ? 6.519 -12.413 -22.544 1.00 91.44 87 ALA A C 1
ATOM 656 O O . ALA A 1 87 ? 7.359 -12.145 -23.395 1.00 91.44 87 ALA A O 1
ATOM 657 N N . GLN A 1 88 ? 6.384 -13.651 -22.068 1.00 90.44 88 GLN A N 1
ATOM 658 C CA . GLN A 1 88 ? 7.255 -14.750 -22.474 1.00 90.44 88 GLN A CA 1
ATOM 659 C C . GLN A 1 88 ? 7.002 -15.217 -23.917 1.00 90.44 88 GLN A C 1
ATOM 661 O O . GLN A 1 88 ? 7.955 -15.450 -24.656 1.00 90.44 88 GLN A O 1
ATOM 666 N N . VAL A 1 89 ? 5.737 -15.361 -24.328 1.00 93.31 89 VAL A N 1
ATOM 667 C CA . VAL A 1 89 ? 5.365 -15.834 -25.675 1.00 93.31 89 VAL A CA 1
ATOM 668 C C . VAL A 1 89 ? 5.814 -14.847 -26.751 1.00 93.31 89 VAL A C 1
ATOM 670 O O . VAL A 1 89 ? 6.332 -15.269 -27.782 1.00 93.31 89 VAL A O 1
ATOM 673 N N . PHE A 1 90 ? 5.653 -13.547 -26.499 1.00 91.50 90 PHE A N 1
ATOM 674 C CA . PHE A 1 90 ? 6.042 -12.486 -27.431 1.00 91.50 90 PHE A CA 1
ATOM 675 C C . PHE A 1 90 ? 7.428 -11.894 -27.148 1.00 91.50 90 PHE A C 1
ATOM 677 O O . PHE A 1 90 ? 7.810 -10.923 -27.795 1.00 91.50 90 PHE A O 1
ATOM 684 N N . GLN A 1 91 ? 8.179 -12.465 -26.198 1.00 89.69 91 GLN A N 1
ATOM 685 C CA . GLN A 1 91 ? 9.522 -12.015 -25.806 1.00 89.69 91 GLN A CA 1
ATOM 686 C C . GLN A 1 91 ? 9.581 -10.517 -25.450 1.00 89.69 91 GLN A C 1
ATOM 688 O O . GLN A 1 91 ? 10.548 -9.818 -25.750 1.00 89.69 91 GLN A O 1
ATOM 693 N N . LEU A 1 92 ? 8.529 -10.012 -24.802 1.00 90.50 92 LEU A N 1
ATOM 694 C CA . LEU A 1 92 ? 8.440 -8.622 -24.373 1.00 90.50 92 LEU A CA 1
ATOM 695 C C . LEU A 1 92 ? 9.326 -8.401 -23.146 1.00 90.50 92 LEU A C 1
ATOM 697 O O . LEU A 1 92 ? 9.232 -9.127 -22.155 1.00 90.50 92 LEU A O 1
ATOM 701 N N . SER A 1 93 ? 10.135 -7.348 -23.185 1.00 85.00 93 SER A N 1
ATOM 702 C CA . SER A 1 93 ? 10.890 -6.861 -22.035 1.00 85.00 93 SER A CA 1
ATOM 703 C C . SER A 1 93 ? 10.236 -5.599 -21.470 1.00 85.00 93 SER A C 1
ATOM 705 O O . SER A 1 93 ? 9.827 -4.691 -22.195 1.00 85.00 93 SER A O 1
ATOM 707 N N . SER A 1 94 ? 10.111 -5.531 -20.145 1.00 79.56 94 SER A N 1
ATOM 708 C CA . SER A 1 94 ? 9.675 -4.316 -19.458 1.00 79.56 94 SER A CA 1
ATOM 709 C C . SER A 1 94 ? 10.888 -3.520 -18.995 1.00 79.56 94 SER A C 1
ATOM 711 O O . SER A 1 94 ? 11.778 -4.085 -18.365 1.00 79.56 94 SER A O 1
ATOM 713 N N . HIS A 1 95 ? 10.876 -2.204 -19.205 1.00 75.31 95 HIS A N 1
ATOM 714 C CA . HIS A 1 95 ? 11.925 -1.311 -18.699 1.00 75.31 95 HIS A CA 1
ATOM 715 C C . HIS A 1 95 ? 11.993 -1.277 -17.162 1.00 75.31 95 HIS A C 1
ATOM 717 O O . HIS A 1 95 ? 13.053 -1.032 -16.598 1.00 75.31 95 HIS A O 1
ATOM 723 N N . SER A 1 96 ? 10.873 -1.523 -16.471 1.00 85.12 96 SER A N 1
ATOM 724 C CA . SER A 1 96 ? 10.811 -1.536 -15.009 1.00 85.12 96 SER A CA 1
ATOM 725 C C . SER A 1 96 ? 9.774 -2.532 -14.501 1.00 85.12 96 SER A C 1
ATOM 727 O O . SER A 1 96 ? 8.675 -2.640 -15.050 1.00 85.12 96 SER A O 1
ATOM 729 N N . PHE A 1 97 ? 10.099 -3.210 -13.397 1.00 87.25 97 PHE A N 1
ATOM 730 C CA . PHE A 1 97 ? 9.167 -4.066 -12.659 1.00 87.25 97 PHE A CA 1
ATOM 731 C C . PHE A 1 97 ? 7.905 -3.299 -12.228 1.00 87.25 97 PHE A C 1
ATOM 733 O O . PHE A 1 97 ? 6.797 -3.835 -12.281 1.00 87.25 97 PHE A O 1
ATOM 740 N N . SER A 1 98 ? 8.045 -2.014 -11.889 1.00 89.19 98 SER A N 1
ATOM 741 C CA . SER A 1 98 ? 6.926 -1.156 -11.486 1.00 89.19 98 SER A CA 1
ATOM 742 C C . SER A 1 98 ? 5.881 -0.995 -12.595 1.00 89.19 98 SER A C 1
ATOM 744 O O . SER A 1 98 ? 4.693 -0.921 -12.290 1.00 89.19 98 SER A O 1
ATOM 746 N N . SER A 1 99 ? 6.279 -1.011 -13.875 1.00 90.38 99 SER A N 1
ATOM 747 C CA . SER A 1 99 ? 5.348 -0.931 -15.014 1.00 90.38 99 SER A CA 1
ATOM 748 C C . SER A 1 99 ? 4.447 -2.164 -15.098 1.00 90.38 99 SER A C 1
ATOM 750 O O . SER A 1 99 ? 3.249 -2.047 -15.351 1.00 90.38 99 SER A O 1
ATOM 752 N N . VAL A 1 100 ? 5.011 -3.344 -14.829 1.00 92.62 100 VAL A N 1
ATOM 753 C CA . VAL A 1 100 ? 4.281 -4.620 -14.815 1.00 92.62 100 VAL A CA 1
ATOM 754 C C . VAL A 1 100 ? 3.302 -4.664 -13.641 1.00 92.62 100 VAL A C 1
ATOM 756 O O . VAL A 1 100 ? 2.131 -5.002 -13.818 1.00 92.62 100 VAL A O 1
ATOM 759 N N . VAL A 1 101 ? 3.754 -4.256 -12.450 1.00 93.62 101 VAL A N 1
ATOM 760 C CA . VAL A 1 101 ? 2.899 -4.163 -11.255 1.00 93.62 101 VAL A CA 1
ATOM 761 C C . VAL A 1 101 ? 1.771 -3.151 -11.460 1.00 93.62 101 VAL A C 1
ATOM 763 O O . VAL A 1 101 ? 0.635 -3.424 -11.083 1.00 93.62 101 VAL A O 1
ATOM 766 N N . MET A 1 102 ? 2.046 -2.015 -12.106 1.00 94.62 102 MET A N 1
ATOM 767 C CA . MET A 1 102 ? 1.028 -1.009 -12.409 1.00 94.62 102 MET A CA 1
ATOM 768 C C . MET A 1 102 ? -0.056 -1.557 -13.343 1.00 94.62 102 MET A C 1
ATOM 770 O O . MET A 1 102 ? -1.243 -1.402 -13.057 1.00 94.62 102 MET A O 1
ATOM 774 N N . LEU A 1 103 ? 0.332 -2.248 -14.422 1.00 94.75 103 LEU A N 1
ATOM 775 C CA . LEU A 1 103 ? -0.621 -2.908 -15.320 1.00 94.75 103 LEU A CA 1
ATOM 776 C C . LEU A 1 103 ? -1.489 -3.916 -14.555 1.00 94.75 103 LEU A C 1
ATOM 778 O O . LEU A 1 103 ? -2.712 -3.914 -14.693 1.00 94.75 103 LEU A O 1
ATOM 782 N N . TRP A 1 104 ? -0.871 -4.734 -13.702 1.00 95.88 104 TRP A N 1
ATOM 783 C CA . TRP A 1 104 ? -1.594 -5.675 -12.851 1.00 95.88 104 TRP A CA 1
ATOM 784 C C . TRP A 1 104 ? -2.586 -4.970 -11.919 1.00 95.88 104 TRP A C 1
ATOM 786 O O . TRP A 1 104 ? -3.744 -5.388 -11.819 1.00 95.88 104 TRP A O 1
ATOM 796 N N . CYS A 1 105 ? -2.176 -3.878 -11.270 1.00 95.75 105 CYS A N 1
ATOM 797 C CA . CYS A 1 105 ? -3.055 -3.096 -10.410 1.00 95.75 105 CYS A CA 1
ATOM 798 C C . CYS A 1 105 ? -4.254 -2.547 -11.191 1.00 95.75 105 CYS A C 1
ATOM 800 O O . CYS A 1 105 ? -5.384 -2.703 -10.733 1.00 95.75 105 CYS A O 1
ATOM 802 N N . LEU A 1 106 ? -4.036 -1.977 -12.380 1.00 95.44 106 LEU A N 1
ATOM 803 C CA . LEU A 1 106 ? -5.102 -1.437 -13.230 1.00 95.44 106 LEU A CA 1
ATOM 804 C C . LEU A 1 106 ? -6.117 -2.513 -13.639 1.00 95.44 106 LEU A C 1
ATOM 806 O O . LEU A 1 106 ? -7.320 -2.315 -13.474 1.00 95.44 106 LEU A O 1
ATOM 810 N N . LEU A 1 107 ? -5.642 -3.672 -14.103 1.00 95.62 107 LEU A N 1
ATOM 811 C CA . LEU A 1 107 ? -6.507 -4.781 -14.525 1.00 95.62 107 LEU A CA 1
ATOM 812 C C . LEU A 1 107 ? -7.288 -5.404 -13.359 1.00 95.62 107 LEU A C 1
ATOM 814 O O . LEU A 1 107 ? -8.392 -5.916 -13.545 1.00 95.62 107 LEU A O 1
ATOM 818 N N . THR A 1 108 ? -6.739 -5.353 -12.144 1.00 95.12 108 THR A N 1
ATOM 819 C CA . THR A 1 108 ? -7.361 -5.934 -10.946 1.00 95.12 108 THR A CA 1
ATOM 820 C C . THR A 1 108 ? -8.138 -4.926 -10.095 1.00 95.12 108 THR A C 1
ATOM 822 O O . THR A 1 108 ? -8.856 -5.334 -9.179 1.00 95.12 108 THR A O 1
ATOM 825 N N . ALA A 1 109 ? -8.075 -3.627 -10.407 1.00 93.06 109 ALA A N 1
ATOM 826 C CA . ALA A 1 109 ? -8.763 -2.567 -9.670 1.00 93.06 109 ALA A CA 1
ATOM 827 C C . ALA A 1 109 ? -10.282 -2.795 -9.508 1.00 93.06 109 ALA A C 1
ATOM 829 O O . ALA A 1 109 ? -10.781 -2.589 -8.398 1.00 93.06 109 ALA A O 1
ATOM 830 N N . PRO A 1 110 ? -11.040 -3.292 -10.513 1.00 91.38 110 PRO A N 1
ATOM 831 C CA . PRO A 1 110 ? -12.472 -3.561 -10.341 1.00 91.38 110 PRO A CA 1
ATOM 832 C C . PRO A 1 110 ? -12.781 -4.567 -9.218 1.00 91.38 110 PRO A C 1
ATOM 834 O O . PRO A 1 110 ? -13.820 -4.477 -8.562 1.00 91.38 110 PRO A O 1
ATOM 837 N N . LEU A 1 111 ? -11.859 -5.497 -8.932 1.00 90.81 111 LEU A N 1
ATOM 838 C CA . LEU A 1 111 ? -12.017 -6.491 -7.863 1.00 90.81 111 LEU A CA 1
ATOM 839 C C . LEU A 1 111 ? -12.036 -5.851 -6.469 1.00 90.81 111 LEU A C 1
ATOM 841 O O . LEU A 1 111 ? -12.610 -6.425 -5.540 1.00 90.81 111 LEU A O 1
ATOM 845 N N . LEU A 1 112 ? -11.445 -4.660 -6.317 1.00 89.25 112 LEU A N 1
ATOM 846 C CA . LEU A 1 112 ? -11.451 -3.909 -5.063 1.00 89.25 112 LEU A CA 1
ATOM 847 C C . LEU A 1 112 ? -12.855 -3.496 -4.633 1.00 89.25 112 LEU A C 1
ATOM 849 O O . LEU A 1 112 ? -13.094 -3.372 -3.436 1.00 89.25 112 LEU A O 1
ATOM 853 N N . LEU A 1 113 ? -13.757 -3.262 -5.590 1.00 85.19 113 LEU A N 1
ATOM 854 C CA . LEU A 1 113 ? -15.135 -2.837 -5.334 1.00 85.19 113 LEU A CA 1
ATOM 855 C C . LEU A 1 113 ? -16.077 -4.030 -5.147 1.00 85.19 113 LEU A C 1
ATOM 857 O O . LEU A 1 113 ? -17.075 -3.926 -4.441 1.00 85.19 113 LEU A O 1
ATOM 861 N N . LEU A 1 114 ? -15.752 -5.172 -5.757 1.00 83.81 114 LEU A N 1
ATOM 862 C CA . LEU A 1 114 ? -16.557 -6.389 -5.662 1.00 83.81 114 LEU A CA 1
ATOM 863 C C . LEU A 1 114 ? -16.428 -7.067 -4.294 1.00 83.81 114 LEU A C 1
ATOM 865 O O . LEU A 1 114 ? -17.364 -7.718 -3.832 1.00 83.81 114 LEU A O 1
ATOM 869 N N . ASN A 1 115 ? -15.267 -6.941 -3.651 1.00 78.44 115 ASN A N 1
ATOM 870 C CA . ASN A 1 115 ? -14.937 -7.693 -2.451 1.00 78.44 115 ASN A CA 1
ATOM 871 C C . ASN A 1 115 ? -14.957 -6.817 -1.189 1.00 78.44 115 ASN A C 1
ATOM 873 O O . ASN A 1 115 ? -14.157 -5.898 -1.024 1.00 78.44 115 ASN A O 1
ATOM 877 N N . SER A 1 116 ? -15.815 -7.175 -0.233 1.00 77.12 116 SER A N 1
ATOM 878 C CA . SER A 1 116 ? -15.911 -6.496 1.064 1.00 77.12 116 SER A CA 1
ATOM 879 C C . SER A 1 116 ? -14.815 -6.909 2.059 1.00 77.12 116 SER A C 1
ATOM 881 O O . SER A 1 116 ? -14.665 -6.285 3.119 1.00 77.12 116 SER A O 1
ATOM 883 N N . ALA A 1 117 ? -14.026 -7.941 1.747 1.00 85.25 117 ALA A N 1
ATOM 884 C CA . ALA A 1 117 ? -12.923 -8.389 2.585 1.00 85.25 117 ALA A CA 1
ATOM 885 C C . ALA A 1 117 ? -11.687 -7.491 2.441 1.00 85.25 117 ALA A C 1
ATOM 887 O O . ALA A 1 117 ? -11.331 -7.040 1.358 1.00 85.25 117 ALA A O 1
ATOM 888 N N . MET A 1 118 ? -10.993 -7.269 3.559 1.00 84.62 118 MET A N 1
ATOM 889 C CA . MET A 1 118 ? -9.793 -6.427 3.619 1.00 84.62 118 MET A CA 1
ATOM 890 C C . MET A 1 118 ? -8.570 -7.067 2.947 1.00 84.62 118 MET A C 1
ATOM 892 O O . MET A 1 118 ? -7.669 -6.344 2.547 1.00 84.62 118 MET A O 1
ATOM 896 N N . VAL A 1 119 ? -8.541 -8.397 2.803 1.00 86.62 119 VAL A N 1
ATOM 897 C CA . VAL A 1 119 ? -7.344 -9.153 2.393 1.00 86.62 119 VAL A CA 1
ATOM 898 C C . VAL A 1 119 ? -6.800 -8.689 1.044 1.00 86.62 119 VAL A C 1
ATOM 900 O O . VAL A 1 119 ? -5.624 -8.374 0.944 1.00 86.62 119 VAL A O 1
ATOM 903 N N . PHE A 1 120 ? -7.644 -8.603 0.014 1.00 87.69 120 PHE A N 1
ATOM 904 C CA . PHE A 1 120 ? -7.180 -8.216 -1.318 1.00 87.69 120 PHE A CA 1
ATOM 905 C C . PHE A 1 120 ? -6.717 -6.742 -1.378 1.00 87.69 120 PHE A C 1
ATOM 907 O O . PHE A 1 120 ? -5.563 -6.513 -1.743 1.00 87.69 120 PHE A O 1
ATOM 914 N N . PRO A 1 121 ? -7.513 -5.748 -0.921 1.00 90.00 121 PRO A N 1
ATOM 915 C CA . PRO A 1 121 ? -7.055 -4.360 -0.830 1.00 90.00 121 PRO A CA 1
ATOM 916 C C . PRO A 1 121 ? -5.791 -4.170 0.018 1.00 90.00 121 PRO A C 1
ATOM 918 O O . PRO A 1 121 ? -4.996 -3.281 -0.264 1.00 90.00 121 PRO A O 1
ATOM 921 N N . PHE A 1 122 ? -5.585 -4.999 1.047 1.00 87.25 122 PHE A N 1
ATOM 922 C CA . PHE A 1 122 ? -4.409 -4.917 1.910 1.00 87.25 122 PHE A CA 1
ATOM 923 C C . PHE A 1 122 ? -3.097 -5.126 1.147 1.00 87.25 122 PHE A C 1
ATOM 925 O O . PHE A 1 122 ? -2.147 -4.402 1.419 1.00 87.25 122 PHE A O 1
ATOM 932 N N . PHE A 1 123 ? -3.051 -6.059 0.192 1.00 86.75 123 PHE A N 1
ATOM 933 C CA . PHE A 1 123 ? -1.871 -6.282 -0.653 1.00 86.75 123 PHE A CA 1
ATOM 934 C C . PHE A 1 123 ? -1.854 -5.382 -1.887 1.00 86.75 123 PHE A C 1
ATOM 936 O O . PHE A 1 123 ? -0.794 -4.925 -2.305 1.00 86.75 123 PHE A O 1
ATOM 943 N N . TRP A 1 124 ? -3.025 -5.106 -2.461 1.00 92.69 124 TRP A N 1
ATOM 944 C CA . TRP A 1 124 ? -3.134 -4.314 -3.682 1.00 92.69 124 TRP A CA 1
ATOM 945 C C . TRP A 1 124 ? -2.685 -2.863 -3.477 1.00 92.69 124 TRP A C 1
ATOM 947 O O . TRP A 1 124 ? -1.974 -2.323 -4.317 1.00 92.69 124 TRP A O 1
ATOM 957 N N . LEU A 1 125 ? -3.064 -2.236 -2.356 1.00 90.50 125 LEU A N 1
ATOM 958 C CA . LEU A 1 125 ? -2.791 -0.815 -2.126 1.00 90.50 125 LEU A CA 1
ATOM 959 C C . LEU A 1 125 ? -1.284 -0.498 -2.030 1.00 90.50 125 LEU A C 1
ATOM 961 O O . LEU A 1 125 ? -0.846 0.384 -2.760 1.00 90.50 125 LEU A O 1
ATOM 965 N N . PRO A 1 126 ? -0.457 -1.197 -1.226 1.00 86.94 126 PRO A N 1
ATOM 966 C CA . PRO A 1 126 ? 0.988 -0.960 -1.226 1.00 86.94 126 PRO A CA 1
ATOM 967 C C . PRO A 1 126 ? 1.620 -1.148 -2.603 1.00 86.94 126 PRO A C 1
ATOM 969 O O . PRO A 1 126 ? 2.410 -0.314 -3.021 1.00 86.94 126 PRO A O 1
ATOM 972 N N . LEU A 1 127 ? 1.236 -2.202 -3.332 1.00 90.06 127 LEU A N 1
ATOM 973 C CA . LEU A 1 127 ? 1.774 -2.475 -4.666 1.00 90.06 127 LEU A CA 1
ATOM 974 C C . LEU A 1 127 ? 1.444 -1.353 -5.650 1.00 90.06 127 LEU A C 1
ATOM 976 O O . LEU A 1 127 ? 2.339 -0.881 -6.347 1.00 90.06 127 LEU A O 1
ATOM 980 N N . PHE A 1 128 ? 0.191 -0.893 -5.659 1.00 92.06 128 PHE A N 1
ATOM 981 C CA . PHE A 1 128 ? -0.235 0.223 -6.498 1.00 92.06 128 PHE A CA 1
ATOM 982 C C . PHE A 1 128 ? 0.578 1.477 -6.190 1.00 92.06 128 PHE A C 1
ATOM 984 O O . PHE A 1 128 ? 1.142 2.076 -7.099 1.00 92.06 128 PHE A O 1
ATOM 991 N N . PHE A 1 129 ? 0.696 1.831 -4.911 1.00 85.88 129 PHE A N 1
ATOM 992 C CA . PHE A 1 129 ? 1.375 3.055 -4.511 1.00 85.88 129 PHE A CA 1
ATOM 993 C C . PHE A 1 129 ? 2.890 2.999 -4.685 1.00 85.88 129 PHE A C 1
ATOM 995 O O . PHE A 1 129 ? 3.487 3.987 -5.102 1.00 85.88 129 PHE A O 1
ATOM 1002 N N . THR A 1 130 ? 3.542 1.877 -4.402 1.00 85.12 130 THR A N 1
ATOM 1003 C CA . THR A 1 130 ? 4.976 1.739 -4.679 1.00 85.12 130 THR A CA 1
ATOM 1004 C C . THR A 1 130 ? 5.232 1.779 -6.185 1.00 85.12 130 THR A C 1
ATOM 1006 O O . THR A 1 130 ? 6.170 2.440 -6.626 1.00 85.12 130 THR A O 1
ATOM 1009 N N . ALA A 1 131 ? 4.375 1.144 -6.992 1.00 89.62 131 ALA A N 1
ATOM 1010 C CA . ALA A 1 131 ? 4.489 1.201 -8.444 1.00 89.62 131 ALA A CA 1
ATOM 1011 C C . ALA A 1 131 ? 4.270 2.623 -8.985 1.00 89.62 131 ALA A C 1
ATOM 1013 O O . ALA A 1 131 ? 5.064 3.076 -9.806 1.00 89.62 131 ALA A O 1
ATOM 1014 N N . SER A 1 132 ? 3.253 3.359 -8.518 1.00 88.56 132 SER A N 1
ATOM 1015 C CA . SER A 1 132 ? 3.032 4.741 -8.970 1.00 88.56 132 SER A CA 1
ATOM 1016 C C . SER A 1 132 ? 4.145 5.675 -8.523 1.00 88.56 132 SER A C 1
ATOM 1018 O O . SER A 1 132 ? 4.580 6.501 -9.320 1.00 88.56 132 SER A O 1
ATOM 1020 N N . PHE A 1 133 ? 4.651 5.515 -7.299 1.00 83.62 133 PHE A N 1
ATOM 1021 C CA . PHE A 1 133 ? 5.790 6.293 -6.824 1.00 83.62 133 PHE A CA 1
ATOM 1022 C C . PHE A 1 133 ? 7.013 6.065 -7.715 1.00 83.62 133 PHE A C 1
ATOM 1024 O O . PHE A 1 133 ? 7.562 7.015 -8.259 1.00 83.62 133 PHE A O 1
ATOM 1031 N N . ASN A 1 134 ? 7.390 4.806 -7.949 1.00 84.56 134 ASN A N 1
ATOM 1032 C CA . ASN A 1 134 ? 8.579 4.469 -8.731 1.00 84.56 134 ASN A CA 1
ATOM 1033 C C . ASN A 1 134 ? 8.493 4.852 -10.214 1.00 84.56 134 ASN A C 1
ATOM 1035 O O . ASN A 1 134 ? 9.528 5.022 -10.848 1.00 84.56 134 ASN A O 1
ATOM 1039 N N . LEU A 1 135 ? 7.291 4.933 -10.788 1.00 86.19 135 LEU A N 1
ATOM 1040 C CA . LEU A 1 135 ? 7.112 5.285 -12.200 1.00 86.19 135 LEU A CA 1
ATOM 1041 C C . LEU A 1 135 ? 7.022 6.789 -12.433 1.00 86.19 135 LEU A C 1
ATOM 1043 O O . LEU A 1 135 ? 7.543 7.278 -13.428 1.00 86.19 135 LEU A O 1
ATOM 1047 N N . TRP A 1 136 ? 6.330 7.503 -11.546 1.00 81.81 136 TRP A N 1
ATOM 1048 C CA . TRP A 1 136 ? 5.924 8.885 -11.803 1.00 81.81 136 TRP A CA 1
ATOM 1049 C C . TRP A 1 136 ? 6.615 9.899 -10.901 1.00 81.81 136 TRP A C 1
ATOM 1051 O O . TRP A 1 136 ? 6.740 11.057 -11.284 1.00 81.81 136 TRP A O 1
ATOM 1061 N N . VAL A 1 137 ? 7.045 9.483 -9.709 1.00 77.69 137 VAL A N 1
ATOM 1062 C CA . VAL A 1 137 ? 7.619 10.385 -8.705 1.00 77.69 137 VAL A CA 1
ATOM 1063 C C . VAL A 1 137 ? 9.127 10.182 -8.638 1.00 77.69 137 VAL A C 1
ATOM 1065 O O . VAL A 1 137 ? 9.874 11.113 -8.897 1.00 77.69 137 VAL A O 1
ATOM 1068 N N . PHE A 1 138 ? 9.591 8.957 -8.392 1.00 76.44 138 PHE A N 1
ATOM 1069 C CA . PHE A 1 138 ? 11.008 8.653 -8.189 1.00 76.44 138 PHE A CA 1
ATOM 1070 C C . PHE A 1 138 ? 11.939 9.109 -9.328 1.00 76.44 138 PHE A C 1
ATOM 1072 O O . PHE A 1 138 ? 12.926 9.766 -9.014 1.00 76.44 138 PHE A O 1
ATOM 1079 N N . PRO A 1 139 ? 11.645 8.870 -10.624 1.00 80.56 139 PRO A N 1
ATOM 1080 C CA . PRO A 1 139 ? 12.529 9.317 -11.704 1.00 80.56 139 PRO A CA 1
ATOM 1081 C C . PRO A 1 139 ? 12.614 10.843 -11.799 1.00 80.56 139 PRO A C 1
ATOM 1083 O O . PRO A 1 139 ? 13.616 11.391 -12.230 1.00 80.56 139 PRO A O 1
ATOM 1086 N N . TRP A 1 140 ? 11.553 11.537 -11.388 1.00 71.81 140 TRP A N 1
ATOM 1087 C CA . TRP A 1 140 ? 11.536 12.991 -11.328 1.00 71.81 140 TRP A CA 1
ATOM 1088 C C . TRP A 1 140 ? 12.282 13.514 -10.087 1.00 71.81 140 TRP A C 1
ATOM 1090 O O . TRP A 1 140 ? 12.884 14.581 -10.145 1.00 71.81 140 TRP A O 1
ATOM 1100 N N . LEU A 1 141 ? 12.282 12.757 -8.980 1.00 69.50 141 LEU A N 1
ATOM 1101 C CA . LEU A 1 141 ? 13.017 13.080 -7.750 1.00 69.50 141 LEU A CA 1
ATOM 1102 C C . LEU A 1 141 ? 14.534 12.951 -7.902 1.00 69.50 141 LEU A C 1
ATOM 1104 O O . LEU A 1 141 ? 15.259 13.720 -7.280 1.00 69.50 141 LEU A O 1
ATOM 1108 N N . THR A 1 142 ? 15.020 11.982 -8.684 1.00 68.38 142 THR A N 1
ATOM 1109 C CA . THR A 1 142 ? 16.464 11.711 -8.814 1.00 68.38 142 THR A CA 1
ATOM 1110 C C . THR A 1 142 ? 17.246 12.869 -9.425 1.00 68.38 142 THR A C 1
ATOM 1112 O O . THR A 1 142 ? 18.434 13.001 -9.153 1.00 68.38 142 THR A O 1
ATOM 1115 N N . ASP A 1 143 ? 16.572 13.729 -10.187 1.00 70.44 143 ASP A N 1
ATOM 1116 C CA . ASP A 1 143 ? 17.176 14.894 -10.837 1.00 70.44 143 ASP A CA 1
ATOM 1117 C C . ASP A 1 143 ? 17.044 16.178 -9.994 1.00 70.44 143 ASP A C 1
ATOM 1119 O O . ASP A 1 143 ? 17.394 17.269 -10.451 1.00 70.44 143 ASP A O 1
ATOM 1123 N N . LYS A 1 144 ? 16.492 16.082 -8.776 1.00 68.94 144 LYS A N 1
ATOM 1124 C CA . LYS A 1 144 ? 16.209 17.229 -7.904 1.00 68.94 144 LYS A CA 1
ATOM 1125 C C . LYS A 1 144 ? 17.163 17.311 -6.718 1.00 68.94 144 LYS A C 1
ATOM 1127 O O . LYS A 1 144 ? 17.622 16.282 -6.221 1.00 68.94 144 LYS A O 1
ATOM 1132 N N . PRO A 1 145 ? 17.428 18.533 -6.216 1.00 67.75 145 PRO A N 1
ATOM 1133 C CA . PRO A 1 145 ? 18.142 18.690 -4.960 1.00 67.75 145 PRO A CA 1
ATOM 1134 C C . PRO A 1 145 ? 17.404 17.948 -3.841 1.00 67.75 145 PRO A C 1
ATOM 1136 O O . PRO A 1 145 ? 16.174 17.858 -3.825 1.00 67.75 145 PRO A O 1
ATOM 1139 N N . PHE A 1 146 ? 18.170 17.411 -2.892 1.00 65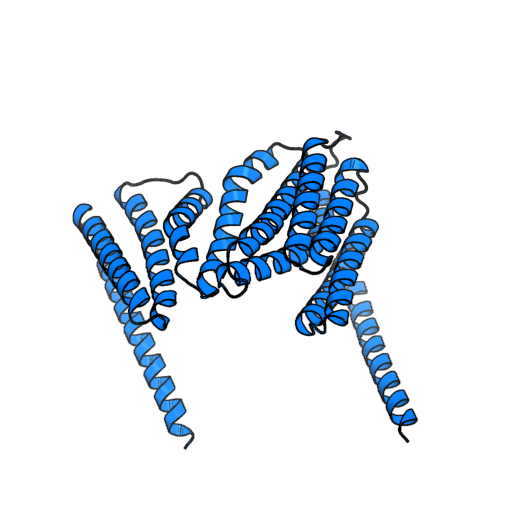.50 146 PHE A N 1
ATOM 1140 C CA . PHE A 1 146 ? 17.664 16.540 -1.829 1.00 65.50 146 PHE A CA 1
ATOM 1141 C C . PHE A 1 146 ? 16.496 17.160 -1.039 1.00 65.50 146 PHE A C 1
ATOM 1143 O O . PHE A 1 146 ? 15.535 16.466 -0.713 1.00 65.50 146 PHE A O 1
ATOM 1150 N N . SER A 1 147 ? 16.542 18.472 -0.781 1.00 62.31 147 SER A N 1
ATOM 1151 C CA . SER A 1 147 ? 15.479 19.229 -0.103 1.00 62.31 147 SER A CA 1
ATOM 1152 C C . SER A 1 147 ? 14.149 19.191 -0.859 1.00 62.31 147 SER A C 1
ATOM 1154 O O . SER A 1 147 ? 13.114 18.882 -0.264 1.00 62.31 147 SER A O 1
ATOM 1156 N N . ASP A 1 148 ? 14.173 19.444 -2.169 1.00 65.25 148 ASP A N 1
ATOM 1157 C CA . ASP A 1 148 ? 12.998 19.292 -3.025 1.00 65.25 148 ASP A CA 1
ATOM 1158 C C . ASP A 1 148 ? 12.563 17.824 -3.037 1.00 65.25 148 ASP A C 1
ATOM 1160 O O . ASP A 1 148 ? 11.391 17.528 -2.817 1.00 65.25 148 ASP A O 1
ATOM 1164 N N . ALA A 1 149 ? 13.490 16.876 -3.191 1.00 67.00 149 ALA A N 1
ATOM 1165 C CA . ALA A 1 149 ? 13.126 15.466 -3.255 1.00 67.00 149 ALA A CA 1
ATOM 1166 C C . ALA A 1 149 ? 12.339 14.989 -2.009 1.00 67.00 149 ALA A C 1
ATOM 1168 O O . ALA A 1 149 ? 11.324 14.299 -2.129 1.00 67.00 149 ALA A O 1
ATOM 1169 N N . MET A 1 150 ? 12.734 15.437 -0.812 1.00 66.75 150 MET A N 1
ATOM 1170 C CA . MET A 1 150 ? 12.017 15.139 0.436 1.00 66.75 150 MET A CA 1
ATOM 1171 C C . MET A 1 150 ? 10.616 15.770 0.504 1.00 66.75 150 MET A C 1
ATOM 1173 O O . MET A 1 150 ? 9.677 15.157 1.027 1.00 66.75 150 MET A O 1
ATOM 1177 N N . LEU A 1 151 ? 10.451 16.987 -0.024 1.00 67.31 151 LEU A N 1
ATOM 1178 C CA . LEU A 1 151 ? 9.159 17.681 -0.086 1.00 67.31 151 LEU A CA 1
ATOM 1179 C C . LEU A 1 151 ? 8.156 16.944 -0.974 1.00 67.31 151 LEU A C 1
ATOM 1181 O O . LEU A 1 151 ? 6.976 16.826 -0.630 1.00 67.31 151 LEU A O 1
ATOM 1185 N N . TYR A 1 152 ? 8.615 16.443 -2.116 1.00 69.44 152 TYR A N 1
ATOM 1186 C CA . TYR A 1 152 ? 7.768 15.716 -3.055 1.00 69.44 152 TYR A CA 1
ATOM 1187 C C . TYR A 1 152 ? 7.426 14.305 -2.555 1.00 69.44 152 TYR A C 1
ATOM 1189 O O . TYR A 1 152 ? 6.271 13.896 -2.687 1.00 69.44 152 TYR A O 1
ATOM 1197 N N . ASP A 1 153 ? 8.359 13.602 -1.900 1.00 70.12 153 ASP A N 1
ATOM 1198 C CA . ASP A 1 153 ? 8.072 12.328 -1.217 1.00 70.12 153 ASP A CA 1
ATOM 1199 C C . ASP A 1 153 ? 7.013 12.511 -0.113 1.00 70.12 153 ASP A C 1
ATOM 1201 O O . ASP A 1 153 ? 5.994 11.816 -0.052 1.00 70.12 153 ASP A O 1
ATOM 1205 N N . SER A 1 154 ? 7.162 13.569 0.686 1.00 70.06 154 SER A N 1
ATOM 1206 C CA . SER A 1 154 ? 6.167 13.934 1.695 1.00 70.06 154 SER A CA 1
ATOM 1207 C C . SER A 1 154 ? 4.813 14.273 1.063 1.00 70.06 154 SER A C 1
ATOM 1209 O O . SER A 1 154 ? 3.781 13.780 1.509 1.00 70.06 154 SER A O 1
ATOM 1211 N N . SER A 1 155 ? 4.785 15.063 -0.013 1.00 70.06 155 SER A N 1
ATOM 1212 C CA . SER A 1 155 ? 3.552 15.416 -0.739 1.00 70.06 155 SER A CA 1
ATOM 1213 C C . SER A 1 155 ? 2.819 14.181 -1.275 1.00 70.06 155 SER A C 1
ATOM 1215 O O . SER A 1 155 ? 1.589 14.107 -1.217 1.00 70.06 155 SER A O 1
ATOM 1217 N N . TYR A 1 156 ? 3.563 13.173 -1.733 1.00 75.38 156 TYR A N 1
ATOM 1218 C CA . TYR A 1 156 ? 3.008 11.897 -2.170 1.00 75.38 156 TYR A CA 1
ATOM 1219 C C . TYR A 1 156 ? 2.288 11.154 -1.034 1.00 75.38 156 TYR A C 1
ATOM 1221 O O . TYR A 1 156 ? 1.181 10.632 -1.213 1.00 75.38 156 TYR A O 1
ATOM 1229 N N . TYR A 1 157 ? 2.857 11.185 0.170 1.00 74.38 157 TYR A N 1
ATOM 1230 C CA . TYR A 1 157 ? 2.203 10.669 1.366 1.00 74.38 157 TYR A CA 1
ATOM 1231 C C . TYR A 1 157 ? 0.899 11.427 1.705 1.00 74.38 157 TYR A C 1
ATOM 1233 O O . TYR A 1 157 ? -0.115 10.808 2.040 1.00 74.38 157 TYR A O 1
ATOM 1241 N N . PHE A 1 158 ? 0.852 12.755 1.540 1.00 71.94 158 PHE A N 1
ATOM 1242 C CA . PHE A 1 158 ? -0.395 13.523 1.708 1.00 71.94 158 PHE A CA 1
ATOM 1243 C C . PHE A 1 158 ? -1.475 13.115 0.701 1.00 71.94 158 PHE A C 1
ATOM 1245 O O . PHE A 1 158 ? -2.643 12.987 1.080 1.00 71.94 158 PHE A O 1
ATOM 1252 N N . CYS A 1 159 ? -1.099 12.840 -0.550 1.00 78.81 159 CYS A N 1
ATOM 1253 C CA . CYS A 1 159 ? -2.020 12.309 -1.554 1.00 78.81 159 CYS A CA 1
ATOM 1254 C C . CYS A 1 159 ? -2.644 10.977 -1.106 1.00 78.81 159 CYS A C 1
ATOM 1256 O O . CYS A 1 159 ? -3.847 10.784 -1.287 1.00 78.81 159 CYS A O 1
ATOM 1258 N N . TRP A 1 160 ? -1.883 10.091 -0.447 1.00 77.25 160 TRP A N 1
ATOM 1259 C CA . TRP A 1 160 ? -2.420 8.857 0.145 1.00 77.25 160 TRP A CA 1
ATOM 1260 C C . TRP A 1 160 ? -3.494 9.143 1.207 1.00 77.25 160 TRP A C 1
ATOM 1262 O O . TRP A 1 160 ? -4.585 8.561 1.192 1.00 77.25 160 TRP A O 1
ATOM 1272 N N . VAL A 1 161 ? -3.202 10.040 2.155 1.00 75.88 161 VAL A N 1
ATOM 1273 C CA . VAL A 1 161 ? -4.130 10.379 3.249 1.00 75.88 161 VAL A CA 1
ATOM 1274 C C . VAL A 1 161 ? -5.395 11.052 2.711 1.00 75.88 161 VAL A C 1
ATOM 1276 O O . VAL A 1 161 ? -6.507 10.768 3.178 1.00 75.88 161 VAL A O 1
ATOM 1279 N N . LEU A 1 162 ? -5.243 11.914 1.704 1.00 79.81 162 LEU A N 1
ATOM 1280 C CA . LEU A 1 162 ? -6.359 12.554 1.025 1.00 79.81 162 LEU A CA 1
ATOM 1281 C C . LEU A 1 162 ? -7.198 11.530 0.257 1.00 79.81 162 LEU A C 1
ATOM 1283 O O . LEU A 1 162 ? -8.420 11.551 0.389 1.00 79.81 162 LEU A O 1
ATOM 1287 N N . LEU A 1 163 ? -6.576 10.583 -0.454 1.00 81.94 163 LEU A N 1
ATOM 1288 C CA . LEU A 1 163 ? -7.282 9.506 -1.152 1.00 81.94 163 LEU A CA 1
ATOM 1289 C C . LEU A 1 163 ? -8.149 8.692 -0.182 1.00 81.94 163 LEU A C 1
ATOM 1291 O O . LEU A 1 163 ? -9.336 8.494 -0.439 1.00 81.94 163 LEU A O 1
ATOM 1295 N N . TYR A 1 164 ? -7.598 8.279 0.966 1.00 81.56 164 TYR A N 1
ATOM 1296 C CA . TYR A 1 164 ? -8.379 7.630 2.025 1.00 81.56 164 TYR A CA 1
ATOM 1297 C C . TYR A 1 164 ? -9.571 8.489 2.466 1.00 81.56 164 TYR A C 1
ATOM 1299 O O . TYR A 1 164 ? -10.694 7.987 2.564 1.00 81.56 164 TYR A O 1
ATOM 1307 N N . SER A 1 165 ? -9.330 9.780 2.705 1.00 76.38 165 SER A N 1
ATOM 1308 C CA . SER A 1 165 ? -10.351 10.721 3.166 1.00 76.38 165 SER A CA 1
ATOM 1309 C C . SER A 1 165 ? -11.460 10.917 2.133 1.00 76.38 165 SER A C 1
ATOM 1311 O O . SER A 1 165 ? -12.624 10.961 2.509 1.00 76.38 165 SER A O 1
ATOM 1313 N N . VAL A 1 166 ? -11.147 10.978 0.839 1.00 82.75 166 VAL A N 1
ATOM 1314 C CA . VAL A 1 166 ? -12.148 11.093 -0.233 1.00 82.75 166 VAL A CA 1
ATOM 1315 C C . VAL A 1 166 ? -12.937 9.796 -0.369 1.00 82.75 166 VAL A C 1
ATOM 1317 O O . VAL A 1 166 ? -14.165 9.812 -0.333 1.00 82.75 166 VAL A O 1
ATOM 1320 N N . ILE A 1 167 ? -12.255 8.655 -0.459 1.00 82.88 167 ILE A N 1
ATOM 1321 C CA . ILE A 1 167 ? -12.901 7.357 -0.667 1.00 82.88 167 ILE A CA 1
ATOM 1322 C C . ILE A 1 167 ? -13.872 7.018 0.470 1.00 82.88 167 ILE A C 1
ATOM 1324 O O . ILE A 1 167 ? -14.962 6.504 0.215 1.00 82.88 167 ILE A O 1
ATOM 1328 N N . SER A 1 168 ? -13.530 7.336 1.722 1.00 80.31 168 SER A N 1
ATOM 1329 C CA . SER A 1 168 ? -14.429 7.065 2.848 1.00 80.31 168 SER A CA 1
ATOM 1330 C C . SER A 1 168 ? -15.678 7.959 2.896 1.00 80.31 168 SER A C 1
ATOM 1332 O O . SER A 1 168 ? -16.508 7.756 3.776 1.00 80.31 168 SER A O 1
ATOM 1334 N N . LEU A 1 169 ? -15.827 8.949 1.999 1.00 79.44 169 LEU A N 1
ATOM 1335 C CA . LEU A 1 169 ? -17.098 9.668 1.809 1.00 79.44 169 LEU A CA 1
ATOM 1336 C C . LEU A 1 169 ? -18.110 8.836 1.024 1.00 79.44 169 LEU A C 1
ATOM 1338 O O . LEU A 1 169 ? -19.305 8.925 1.282 1.00 79.44 169 LEU A O 1
ATOM 1342 N N . PHE A 1 170 ? -17.627 8.062 0.053 1.00 81.94 170 PHE A N 1
ATOM 1343 C CA . PHE A 1 170 ? -18.470 7.370 -0.919 1.00 81.94 170 PHE A CA 1
ATOM 1344 C C . PHE A 1 170 ? -18.661 5.894 -0.578 1.00 81.94 170 PHE A C 1
ATOM 1346 O O . PHE A 1 170 ? -19.673 5.298 -0.935 1.00 81.94 170 PHE A O 1
ATOM 1353 N N . ILE A 1 171 ? -17.690 5.292 0.114 1.00 81.69 171 ILE A N 1
ATOM 1354 C CA . ILE A 1 171 ? -17.682 3.864 0.426 1.00 81.69 171 ILE A CA 1
ATOM 1355 C C . ILE A 1 171 ? -17.881 3.654 1.927 1.00 81.69 171 ILE A C 1
ATOM 1357 O O . ILE A 1 171 ? -17.243 4.305 2.753 1.00 81.69 171 ILE A O 1
ATOM 1361 N N . ASN A 1 172 ? -18.743 2.694 2.284 1.00 78.31 172 ASN A N 1
ATOM 1362 C CA . ASN A 1 172 ? -19.000 2.299 3.669 1.00 78.31 172 ASN A CA 1
ATOM 1363 C C . ASN A 1 172 ? -17.683 2.038 4.434 1.00 78.31 172 ASN A C 1
ATOM 1365 O O . ASN A 1 172 ? -16.831 1.274 3.980 1.00 78.31 172 ASN A O 1
ATOM 1369 N N . ASN A 1 173 ? -17.550 2.602 5.639 1.00 76.19 173 ASN A N 1
ATOM 1370 C CA . ASN A 1 173 ? -16.380 2.437 6.512 1.00 76.19 173 ASN A CA 1
ATOM 1371 C C . ASN A 1 173 ? -16.048 0.973 6.859 1.00 76.19 173 ASN A C 1
ATOM 1373 O O . ASN A 1 173 ? -14.912 0.674 7.232 1.00 76.19 173 ASN A O 1
ATOM 1377 N N . GLN A 1 174 ? -17.018 0.060 6.752 1.00 76.44 174 GLN A N 1
ATOM 1378 C CA . GLN A 1 174 ? -16.807 -1.375 6.980 1.00 76.44 174 GLN A CA 1
ATOM 1379 C C . GLN A 1 174 ? -16.288 -2.122 5.745 1.00 76.44 174 GLN A C 1
ATOM 1381 O O . GLN A 1 174 ? -15.857 -3.275 5.851 1.00 76.44 174 GLN A O 1
ATOM 1386 N N . HIS A 1 175 ? -16.288 -1.482 4.576 1.00 85.69 175 HIS A N 1
ATOM 1387 C CA . HIS A 1 175 ? -15.777 -2.078 3.354 1.00 85.69 175 HIS A CA 1
ATOM 1388 C C . HIS A 1 175 ? -14.285 -2.412 3.487 1.00 85.69 175 HIS A C 1
ATOM 1390 O O . HIS A 1 175 ? -13.515 -1.681 4.116 1.00 85.69 175 HIS A O 1
ATOM 1396 N N . GLY A 1 176 ? -13.860 -3.531 2.900 1.00 85.06 176 GLY A N 1
ATOM 1397 C CA . GLY A 1 176 ? -12.485 -4.029 2.987 1.00 85.06 176 GLY A CA 1
ATOM 1398 C C . GLY A 1 176 ? -11.448 -3.004 2.541 1.00 85.06 176 GLY A C 1
ATOM 1399 O O . GLY A 1 176 ? -10.436 -2.826 3.214 1.00 85.06 176 GLY A O 1
ATOM 1400 N N . LEU A 1 177 ? -11.754 -2.274 1.467 1.00 86.81 177 LEU A N 1
ATOM 1401 C CA . LEU A 1 177 ? -10.904 -1.216 0.926 1.00 86.81 177 LEU A CA 1
ATOM 1402 C C . LEU A 1 177 ? -10.702 -0.047 1.903 1.00 86.81 177 LEU A C 1
ATOM 1404 O O . LEU A 1 177 ? -9.566 0.351 2.140 1.00 86.81 177 LEU A O 1
ATOM 1408 N N . VAL A 1 178 ? -11.767 0.457 2.538 1.00 85.50 178 VAL A N 1
ATOM 1409 C CA . VAL A 1 178 ? -11.653 1.556 3.516 1.00 85.50 178 VAL A CA 1
ATOM 1410 C C . VAL A 1 178 ? -10.893 1.097 4.762 1.00 85.50 178 VAL A C 1
ATOM 1412 O O . VAL A 1 178 ? -10.075 1.841 5.302 1.00 85.50 178 VAL A O 1
ATOM 1415 N N . ARG A 1 179 ? -11.100 -0.154 5.199 1.00 83.12 179 ARG A N 1
ATOM 1416 C CA . ARG A 1 179 ? -10.343 -0.747 6.313 1.00 83.12 179 ARG A CA 1
ATOM 1417 C C . ARG A 1 179 ? -8.850 -0.881 5.998 1.00 83.12 179 ARG A C 1
ATOM 1419 O O . ARG A 1 179 ? -8.039 -0.560 6.866 1.00 83.12 179 ARG A O 1
ATOM 1426 N N . ALA A 1 180 ? -8.500 -1.312 4.784 1.00 85.94 180 ALA A N 1
ATOM 1427 C CA . ALA A 1 180 ? -7.116 -1.408 4.325 1.00 85.94 180 ALA A CA 1
ATOM 1428 C C . ALA A 1 180 ? -6.455 -0.034 4.196 1.00 85.94 180 ALA A C 1
ATOM 1430 O O . ALA A 1 180 ? -5.376 0.163 4.747 1.00 85.94 180 ALA A O 1
ATOM 1431 N N . LEU A 1 181 ? -7.130 0.933 3.566 1.00 84.19 181 LEU A N 1
ATOM 1432 C CA . LEU A 1 181 ? -6.653 2.314 3.477 1.00 84.19 181 LEU A CA 1
ATOM 1433 C C . LEU A 1 181 ? -6.404 2.906 4.862 1.00 84.19 181 LEU A C 1
ATOM 1435 O O . LEU A 1 181 ? -5.329 3.433 5.105 1.00 84.19 181 LEU A O 1
ATOM 1439 N N . ARG A 1 182 ? -7.342 2.743 5.803 1.00 81.75 182 ARG A N 1
ATOM 1440 C CA . ARG A 1 182 ? -7.169 3.214 7.183 1.00 81.75 182 ARG A CA 1
ATOM 1441 C C . ARG A 1 182 ? -5.939 2.598 7.849 1.00 81.75 182 ARG A C 1
ATOM 1443 O O . ARG A 1 182 ? -5.212 3.309 8.534 1.00 81.75 182 ARG A O 1
ATOM 1450 N N . PHE A 1 183 ? -5.732 1.289 7.687 1.00 81.12 183 PHE A N 1
ATOM 1451 C CA . PHE A 1 183 ? -4.562 0.611 8.246 1.00 81.12 183 PHE A CA 1
ATOM 1452 C C . PHE A 1 183 ? -3.271 1.190 7.670 1.00 81.12 183 PHE A C 1
ATOM 1454 O O . PHE A 1 183 ? -2.406 1.601 8.433 1.00 81.12 183 PHE A O 1
ATOM 1461 N N . TRP A 1 184 ? -3.172 1.268 6.344 1.00 79.88 184 TRP A N 1
ATOM 1462 C CA . TRP A 1 184 ? -1.979 1.754 5.658 1.00 79.88 184 TRP A CA 1
ATOM 1463 C C . TRP A 1 184 ? -1.736 3.247 5.865 1.00 79.88 184 TRP A C 1
ATOM 1465 O O . TRP A 1 184 ? -0.588 3.649 5.967 1.00 79.88 184 TRP A O 1
ATOM 1475 N N . THR A 1 185 ? -2.784 4.057 6.040 1.00 79.88 185 THR A N 1
ATOM 1476 C CA . THR A 1 185 ? -2.646 5.443 6.497 1.00 79.88 185 THR A CA 1
ATOM 1477 C C . THR A 1 185 ? -1.993 5.479 7.873 1.00 79.88 185 THR A C 1
ATOM 1479 O O . THR A 1 185 ? -0.988 6.148 8.038 1.00 79.88 185 THR A O 1
ATOM 1482 N N . VAL A 1 186 ? -2.496 4.731 8.862 1.00 75.69 186 VAL A N 1
ATOM 1483 C CA . VAL A 1 186 ? -1.869 4.708 10.197 1.00 75.69 186 VAL A CA 1
ATOM 1484 C C . VAL A 1 186 ? -0.439 4.168 10.123 1.00 75.69 186 VAL A C 1
ATOM 1486 O O . VAL A 1 186 ? 0.461 4.786 10.681 1.00 75.69 186 VAL A O 1
ATOM 1489 N N . ALA A 1 187 ? -0.211 3.064 9.411 1.00 74.00 187 ALA A N 1
ATOM 1490 C CA . ALA A 1 187 ? 1.113 2.472 9.243 1.00 74.00 187 ALA A CA 1
ATOM 1491 C C . ALA A 1 187 ? 2.091 3.437 8.557 1.00 74.00 187 ALA A C 1
ATOM 1493 O O . ALA A 1 187 ? 3.231 3.545 8.990 1.00 74.00 187 ALA A O 1
ATOM 1494 N N . GLY A 1 188 ? 1.635 4.182 7.550 1.00 75.06 188 GLY A N 1
ATOM 1495 C CA . GLY A 1 188 ? 2.416 5.203 6.864 1.00 75.06 188 GLY A CA 1
ATOM 1496 C C . GLY A 1 188 ? 2.739 6.404 7.754 1.00 75.06 188 GLY A C 1
ATOM 1497 O O . GLY A 1 188 ? 3.882 6.840 7.753 1.00 75.06 188 GLY A O 1
ATOM 1498 N N . ILE A 1 189 ? 1.804 6.864 8.603 1.00 72.62 189 ILE A N 1
ATOM 1499 C CA . ILE A 1 189 ? 2.088 7.881 9.638 1.00 72.62 189 ILE A CA 1
ATOM 1500 C C . ILE A 1 189 ? 3.221 7.377 10.542 1.00 72.62 189 ILE A C 1
ATOM 1502 O O . ILE A 1 189 ? 4.166 8.107 10.827 1.00 72.62 189 ILE A O 1
ATOM 1506 N N . CYS A 1 190 ? 3.129 6.120 10.984 1.00 71.19 190 CYS A N 1
ATOM 1507 C CA . CYS A 1 190 ? 4.121 5.513 11.869 1.00 71.19 190 CYS A CA 1
ATOM 1508 C C . CYS A 1 190 ? 5.486 5.389 11.182 1.00 71.19 190 CYS A C 1
ATOM 1510 O O . CYS A 1 190 ? 6.502 5.739 11.774 1.00 71.19 190 CYS A O 1
ATOM 1512 N N . PHE A 1 191 ? 5.504 4.911 9.936 1.00 69.56 191 PHE A N 1
ATOM 1513 C CA . PHE A 1 191 ? 6.722 4.748 9.152 1.00 69.56 191 PHE A CA 1
ATOM 1514 C C . PHE A 1 191 ? 7.385 6.092 8.859 1.00 69.56 191 PHE A C 1
ATOM 1516 O O . PHE A 1 191 ? 8.583 6.213 9.069 1.00 69.56 191 PHE A O 1
ATOM 1523 N N . PHE A 1 192 ? 6.614 7.113 8.482 1.00 69.31 192 PHE A N 1
ATOM 1524 C CA . PHE A 1 192 ? 7.118 8.467 8.263 1.00 69.31 192 PHE A CA 1
ATOM 1525 C C . PHE A 1 192 ? 7.831 9.008 9.508 1.00 69.31 192 PHE A C 1
ATOM 1527 O O . PHE A 1 192 ? 8.962 9.469 9.414 1.00 69.31 192 PHE A O 1
ATOM 1534 N N . PHE A 1 193 ? 7.230 8.878 10.698 1.00 66.69 193 PHE A N 1
ATOM 1535 C CA . PHE A 1 193 ? 7.873 9.329 11.941 1.00 66.69 193 PHE A CA 1
ATOM 1536 C C . PHE A 1 193 ? 9.118 8.525 12.328 1.00 66.69 193 PHE A C 1
ATOM 1538 O O . PHE A 1 193 ? 9.989 9.058 13.010 1.00 66.69 193 PHE A O 1
ATOM 1545 N N . LEU A 1 194 ? 9.218 7.260 11.913 1.00 64.38 194 LEU A N 1
ATOM 1546 C CA . LEU A 1 194 ? 10.433 6.463 12.090 1.00 64.38 194 LEU A CA 1
ATOM 1547 C C . LEU A 1 194 ? 11.515 6.838 11.068 1.00 64.38 194 LEU A C 1
ATOM 1549 O O . LEU A 1 194 ? 12.688 6.917 11.425 1.00 64.38 194 LEU A O 1
ATOM 1553 N N . GLN A 1 195 ? 11.123 7.080 9.816 1.00 61.06 195 GLN A N 1
ATOM 1554 C CA . GLN A 1 195 ? 12.017 7.434 8.717 1.00 61.06 195 GLN A CA 1
ATOM 1555 C C . GLN A 1 195 ? 12.607 8.834 8.891 1.00 61.06 195 GLN A C 1
ATOM 1557 O O . GLN A 1 195 ? 13.784 9.008 8.601 1.00 61.06 195 GLN A O 1
ATOM 1562 N N . ALA A 1 196 ? 11.828 9.782 9.421 1.00 56.19 196 ALA A N 1
ATOM 1563 C CA . ALA A 1 196 ? 12.201 11.181 9.620 1.00 56.19 196 ALA A CA 1
ATOM 1564 C C . ALA A 1 196 ? 13.603 11.374 10.253 1.00 56.19 196 ALA A C 1
ATOM 1566 O O . ALA A 1 196 ? 14.363 12.211 9.771 1.00 56.19 196 ALA A O 1
ATOM 1567 N N . GLY A 1 197 ? 14.027 10.522 11.205 1.00 52.00 197 GLY A N 1
ATOM 1568 C CA . GLY A 1 197 ? 15.411 10.570 11.734 1.00 52.00 197 GLY A CA 1
ATOM 1569 C C . GLY A 1 197 ? 16.448 9.754 10.959 1.00 52.00 197 GLY A C 1
ATOM 1570 O O . GLY A 1 197 ? 17.596 10.180 10.831 1.00 52.00 197 GLY A O 1
ATOM 1571 N N . LEU A 1 198 ? 16.050 8.651 10.315 1.00 48.66 198 LEU A N 1
ATOM 1572 C CA . LEU A 1 198 ? 16.946 7.859 9.458 1.00 48.66 198 LEU A CA 1
ATOM 1573 C C . LEU A 1 198 ? 17.432 8.656 8.240 1.00 48.66 198 LEU A C 1
ATOM 1575 O O . LEU A 1 198 ? 18.573 8.494 7.809 1.00 48.66 198 LEU A O 1
ATOM 1579 N N . THR A 1 199 ? 16.603 9.550 7.702 1.00 51.28 199 THR A N 1
ATOM 1580 C CA . THR A 1 199 ? 16.977 10.445 6.598 1.00 51.28 199 THR A CA 1
ATOM 1581 C C . THR A 1 199 ? 17.988 11.515 6.998 1.00 51.28 199 THR A C 1
ATOM 1583 O O . THR A 1 199 ? 18.799 11.8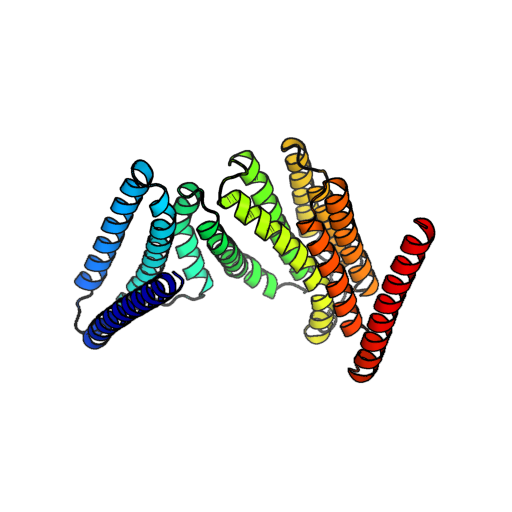97 6.161 1.00 51.28 199 THR A O 1
ATOM 1586 N N . GLY A 1 200 ? 18.050 11.920 8.271 1.00 49.16 200 GLY A N 1
ATOM 1587 C CA . GLY A 1 200 ? 19.140 12.760 8.777 1.00 49.16 200 GLY A CA 1
ATOM 1588 C C . GLY A 1 200 ? 20.491 12.032 8.800 1.00 49.16 200 GLY A C 1
ATOM 1589 O O . GLY A 1 200 ? 21.529 12.640 8.538 1.00 49.16 200 GLY A O 1
ATOM 1590 N N . VAL A 1 201 ? 20.492 10.720 9.055 1.00 41.00 201 VAL A N 1
ATOM 1591 C CA . VAL A 1 201 ? 21.700 9.874 9.032 1.00 41.00 201 VAL A CA 1
ATOM 1592 C C . VAL A 1 201 ? 22.126 9.562 7.598 1.00 41.00 201 VAL A C 1
ATOM 1594 O O . VAL A 1 201 ? 23.274 9.799 7.233 1.00 41.00 201 VAL A O 1
ATOM 1597 N N . LEU A 1 202 ? 21.203 9.082 6.761 1.00 38.12 202 LEU A N 1
ATOM 1598 C CA . LEU A 1 202 ? 21.487 8.723 5.369 1.00 38.12 202 LEU A CA 1
ATOM 1599 C C . LEU A 1 202 ? 21.772 9.960 4.505 1.00 38.12 202 LEU A C 1
ATOM 1601 O O . LEU A 1 202 ? 22.685 9.926 3.690 1.00 38.12 202 LEU A O 1
ATOM 1605 N N . GLY A 1 203 ? 21.068 11.073 4.723 1.00 47.53 203 GLY A N 1
ATOM 1606 C CA . GLY A 1 203 ? 21.325 12.341 4.036 1.00 47.53 203 GLY A CA 1
ATOM 1607 C C . GLY A 1 203 ? 22.734 12.874 4.303 1.00 47.53 203 GLY A C 1
ATOM 1608 O O . GLY A 1 203 ? 23.419 13.254 3.363 1.00 47.53 203 GLY A O 1
ATOM 1609 N N . ASN A 1 204 ? 23.222 12.800 5.549 1.00 45.59 204 ASN A N 1
ATOM 1610 C CA . ASN A 1 204 ? 24.599 13.193 5.883 1.00 45.59 204 ASN A CA 1
ATOM 1611 C C . ASN A 1 204 ? 25.673 12.229 5.339 1.00 45.59 204 ASN A C 1
ATOM 1613 O O . ASN A 1 204 ? 26.818 12.643 5.174 1.00 45.59 204 ASN A O 1
ATOM 1617 N N . ILE A 1 205 ? 25.334 10.957 5.091 1.00 41.75 205 ILE A N 1
ATOM 1618 C CA . ILE A 1 205 ? 26.268 9.942 4.570 1.00 41.75 205 ILE A CA 1
ATOM 1619 C C . ILE A 1 205 ? 26.330 9.966 3.035 1.00 41.75 205 ILE A C 1
ATOM 1621 O O . ILE A 1 205 ? 27.407 9.797 2.469 1.00 41.75 205 ILE A O 1
ATOM 1625 N N . PHE A 1 206 ? 25.191 10.156 2.363 1.00 42.28 206 PHE A N 1
ATOM 1626 C CA . PHE A 1 206 ? 25.071 10.018 0.907 1.00 42.28 206 PHE A CA 1
ATOM 1627 C C . PHE A 1 206 ? 25.068 11.349 0.147 1.00 42.28 206 PHE A C 1
ATOM 1629 O O . PHE A 1 206 ? 25.436 11.359 -1.025 1.00 42.28 206 PHE A O 1
ATOM 1636 N N . TYR A 1 207 ? 24.697 12.465 0.783 1.00 48.53 207 TYR A N 1
ATOM 1637 C CA . TYR A 1 207 ? 24.631 13.775 0.137 1.00 48.53 207 TYR A CA 1
ATOM 1638 C C . TYR A 1 207 ? 25.553 14.767 0.852 1.00 48.53 207 TYR A C 1
ATOM 1640 O O . TYR A 1 207 ? 25.239 15.320 1.904 1.00 48.53 207 TYR A O 1
ATOM 1648 N N . SER A 1 208 ? 26.726 15.008 0.263 1.00 43.50 208 SER A N 1
ATOM 1649 C CA . SER A 1 208 ? 27.586 16.131 0.639 1.00 43.50 208 SER A CA 1
ATOM 1650 C C . SER A 1 208 ? 26.787 17.429 0.522 1.00 43.50 208 SER A C 1
ATOM 1652 O O . SER A 1 208 ? 26.238 17.678 -0.549 1.00 43.50 208 SER A O 1
ATOM 1654 N N . ARG A 1 209 ? 26.733 18.223 1.606 1.00 49.50 209 ARG A N 1
ATOM 1655 C CA . ARG A 1 209 ? 26.085 19.547 1.693 1.00 49.50 209 ARG A CA 1
ATOM 1656 C C . ARG A 1 209 ? 26.213 20.315 0.374 1.00 49.50 209 ARG A C 1
ATOM 1658 O O . ARG A 1 209 ? 27.254 20.914 0.109 1.00 49.50 209 ARG A O 1
ATOM 1665 N N . THR A 1 210 ? 25.170 20.287 -0.446 1.00 46.12 210 THR A N 1
ATOM 1666 C CA . THR A 1 210 ? 25.071 21.178 -1.597 1.00 46.12 210 THR A CA 1
ATOM 1667 C C . THR A 1 210 ? 24.724 22.578 -1.091 1.00 46.12 210 THR A C 1
ATOM 1669 O O . THR A 1 210 ? 24.030 22.686 -0.074 1.00 46.12 210 THR A O 1
ATOM 1672 N N . PRO A 1 211 ? 25.221 23.643 -1.743 1.00 45.38 211 PRO A N 1
ATOM 1673 C CA . PRO A 1 211 ? 24.964 25.013 -1.323 1.00 45.38 211 PRO A CA 1
ATOM 1674 C C . PRO A 1 211 ? 23.467 25.327 -1.299 1.00 45.38 211 PRO A C 1
ATOM 1676 O O . PRO A 1 211 ? 22.669 24.661 -1.955 1.00 45.38 211 PRO A O 1
ATOM 1679 N N . GLU A 1 212 ? 23.138 26.350 -0.518 1.00 54.06 212 GLU A N 1
ATOM 1680 C CA . GLU A 1 212 ? 21.823 26.923 -0.229 1.00 54.06 212 GLU A CA 1
ATOM 1681 C C . GLU A 1 212 ? 21.014 27.281 -1.490 1.00 54.06 212 GLU A C 1
ATOM 1683 O O . GLU A 1 212 ? 20.879 28.445 -1.858 1.00 54.06 212 GLU A O 1
ATOM 1688 N N . GLU A 1 213 ? 20.440 26.290 -2.165 1.00 53.12 213 GLU A N 1
ATOM 1689 C CA . GLU A 1 213 ? 19.357 26.533 -3.111 1.00 53.12 213 GLU A CA 1
ATOM 1690 C C . GLU A 1 213 ? 18.029 26.500 -2.355 1.00 53.12 213 GLU A C 1
ATOM 1692 O O . GLU A 1 213 ? 17.669 25.509 -1.709 1.00 53.12 213 GLU A O 1
ATOM 1697 N N . HIS A 1 214 ? 17.309 27.623 -2.414 1.00 55.91 214 HIS A N 1
ATOM 1698 C CA . HIS A 1 214 ? 15.973 27.745 -1.852 1.00 55.91 214 HIS A CA 1
ATOM 1699 C C . HIS A 1 214 ? 15.079 26.640 -2.413 1.00 55.91 214 HIS A C 1
ATOM 1701 O O . HIS A 1 214 ? 14.896 26.537 -3.628 1.00 55.91 214 HIS A O 1
ATOM 1707 N N . ALA A 1 215 ? 14.498 25.836 -1.520 1.00 58.44 215 ALA A N 1
ATOM 1708 C CA . ALA A 1 215 ? 13.501 24.856 -1.912 1.00 58.44 215 ALA A CA 1
ATOM 1709 C C . ALA A 1 215 ? 12.351 25.562 -2.641 1.00 58.44 215 ALA A C 1
ATOM 1711 O O . ALA A 1 215 ? 11.929 26.666 -2.274 1.00 58.44 215 ALA A O 1
ATOM 1712 N N . SER A 1 216 ? 11.838 24.925 -3.687 1.00 63.19 216 SER A N 1
ATOM 1713 C CA . SER A 1 216 ? 10.720 25.477 -4.445 1.00 63.19 216 SER A CA 1
ATOM 1714 C C . SER A 1 216 ? 9.516 25.736 -3.517 1.00 63.19 216 SER A C 1
ATOM 1716 O O . SER A 1 216 ? 9.185 24.924 -2.658 1.00 63.19 216 SER A O 1
ATOM 1718 N N . LEU A 1 217 ? 8.828 26.876 -3.661 1.00 69.06 217 LEU A N 1
ATOM 1719 C CA . LEU A 1 217 ? 7.625 27.184 -2.856 1.00 69.0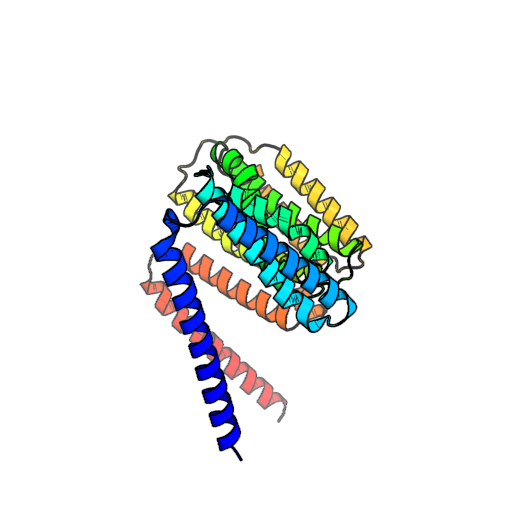6 217 LEU A CA 1
ATOM 1720 C C . LEU A 1 217 ? 6.397 26.361 -3.287 1.00 69.06 217 LEU A C 1
ATOM 1722 O O . LEU A 1 217 ? 5.409 26.267 -2.556 1.00 69.06 217 LEU A O 1
ATOM 1726 N N . LEU A 1 218 ? 6.448 25.764 -4.479 1.00 72.62 218 LEU A N 1
ATOM 1727 C CA . LEU A 1 218 ? 5.341 25.029 -5.085 1.00 72.62 218 LEU A CA 1
ATOM 1728 C C . LEU A 1 218 ? 4.912 23.787 -4.269 1.00 72.62 218 LEU A C 1
ATOM 1730 O O . LEU A 1 218 ? 3.717 23.669 -3.996 1.00 72.62 218 LEU A O 1
ATOM 1734 N N . PRO A 1 219 ? 5.810 22.890 -3.813 1.00 67.88 219 PRO A N 1
ATOM 1735 C CA . PRO A 1 219 ? 5.446 21.741 -2.981 1.00 67.88 219 PRO A CA 1
ATOM 1736 C C . PRO A 1 219 ? 4.871 22.170 -1.638 1.00 67.88 219 PRO A C 1
ATOM 1738 O O . PRO A 1 219 ? 3.879 21.606 -1.190 1.00 67.88 219 PRO A O 1
ATOM 1741 N N . VAL A 1 220 ? 5.428 23.218 -1.025 1.00 70.31 220 VAL A N 1
ATOM 1742 C CA . VAL A 1 220 ? 4.909 23.772 0.231 1.00 70.31 220 VAL A CA 1
ATOM 1743 C C . VAL A 1 220 ? 3.466 24.249 0.050 1.00 70.31 220 VAL A C 1
ATOM 1745 O O . VAL A 1 220 ? 2.590 23.881 0.835 1.00 70.31 220 VAL A O 1
ATOM 1748 N N . ALA A 1 221 ? 3.187 25.001 -1.018 1.00 76.81 221 ALA A N 1
ATOM 1749 C CA . ALA A 1 221 ? 1.832 25.436 -1.345 1.00 76.81 221 ALA A CA 1
ATOM 1750 C C . ALA A 1 221 ? 0.888 24.243 -1.590 1.00 76.81 221 ALA A C 1
ATOM 1752 O O . ALA A 1 221 ? -0.225 24.221 -1.061 1.00 76.81 221 ALA A O 1
ATOM 1753 N N . LEU A 1 222 ? 1.338 23.220 -2.327 1.00 77.94 222 LEU A N 1
ATOM 1754 C CA . LEU A 1 222 ? 0.567 21.995 -2.560 1.00 77.94 222 LEU A CA 1
ATOM 1755 C C . LEU A 1 222 ? 0.253 21.260 -1.251 1.00 77.94 222 LEU A C 1
ATOM 1757 O O . LEU A 1 222 ? -0.890 20.865 -1.040 1.00 77.94 222 LEU A O 1
ATOM 1761 N N . MET A 1 223 ? 1.215 21.121 -0.341 1.00 74.75 223 MET A N 1
ATOM 1762 C CA . MET A 1 223 ? 1.009 20.461 0.952 1.00 74.75 223 MET A CA 1
ATOM 1763 C C . MET A 1 223 ? 0.005 21.209 1.830 1.00 74.75 223 MET A C 1
ATOM 1765 O O . MET A 1 223 ? -0.868 20.579 2.428 1.00 74.75 223 MET A O 1
ATOM 1769 N N . VAL A 1 224 ? 0.073 22.543 1.870 1.00 80.06 224 VAL A N 1
ATOM 1770 C CA . VAL A 1 224 ? -0.900 23.373 2.601 1.00 80.06 224 VAL A CA 1
ATOM 1771 C C . VAL A 1 224 ? -2.307 23.210 2.015 1.00 80.06 224 VAL A C 1
ATOM 1773 O O . VAL A 1 224 ? -3.272 23.051 2.768 1.00 80.06 224 VAL A O 1
ATOM 1776 N N . LEU A 1 225 ? -2.438 23.174 0.684 1.00 83.88 225 LEU A N 1
ATOM 1777 C CA . LEU A 1 225 ? -3.717 22.927 0.010 1.00 83.88 225 LEU A CA 1
ATOM 1778 C C . LEU A 1 225 ? -4.263 21.522 0.305 1.00 83.88 225 LEU A C 1
ATOM 1780 O O . LEU A 1 225 ? -5.438 21.378 0.656 1.00 83.88 225 LEU A O 1
ATOM 1784 N N . LEU A 1 226 ? -3.419 20.488 0.215 1.00 82.94 226 LEU A N 1
ATOM 1785 C CA . LEU A 1 226 ? -3.785 19.102 0.527 1.00 82.94 226 LEU A CA 1
ATOM 1786 C C . LEU A 1 226 ? -4.217 18.961 1.993 1.00 82.94 226 LEU A C 1
ATOM 1788 O O . LEU A 1 226 ? -5.224 18.310 2.280 1.00 82.94 226 LEU A O 1
ATOM 1792 N N . TRP A 1 227 ? -3.511 19.617 2.916 1.00 83.06 227 TRP A N 1
ATOM 1793 C CA . TRP A 1 227 ? -3.868 19.658 4.331 1.00 83.06 227 TRP A CA 1
ATOM 1794 C C . TRP A 1 227 ? -5.220 20.335 4.574 1.00 83.06 227 TRP A C 1
ATOM 1796 O O . TRP A 1 227 ? -6.070 19.773 5.269 1.00 83.06 227 TRP A O 1
ATOM 1806 N N . GLY A 1 228 ? -5.465 21.490 3.947 1.00 83.19 228 GLY A N 1
ATOM 1807 C CA . GLY A 1 228 ? -6.765 22.164 3.990 1.00 83.19 228 GLY A CA 1
ATOM 1808 C C . GLY A 1 228 ? -7.896 21.266 3.476 1.00 83.19 228 GLY A C 1
ATOM 1809 O O . GLY A 1 228 ? -8.954 21.169 4.104 1.00 83.19 228 GLY A O 1
ATOM 1810 N N . GLY A 1 229 ? -7.646 20.522 2.393 1.00 83.81 229 GLY A N 1
ATOM 1811 C CA . GLY A 1 229 ? -8.557 19.501 1.876 1.00 83.81 229 GLY A CA 1
ATOM 1812 C C . GLY A 1 229 ? -8.858 18.400 2.899 1.00 83.81 229 GLY A C 1
ATOM 1813 O O . GLY A 1 229 ? -10.025 18.124 3.184 1.00 83.81 229 GLY A O 1
ATOM 1814 N N . ILE A 1 230 ? -7.825 17.809 3.512 1.00 82.31 230 ILE A N 1
ATOM 1815 C CA . ILE A 1 230 ? -7.970 16.787 4.566 1.00 82.31 230 ILE A CA 1
ATOM 1816 C C . ILE A 1 230 ? -8.766 17.341 5.757 1.00 82.31 230 ILE A C 1
ATOM 1818 O O . ILE A 1 230 ? -9.652 16.658 6.276 1.00 82.31 230 ILE A O 1
ATOM 1822 N N . PHE A 1 231 ? -8.506 18.584 6.169 1.00 82.94 231 PHE A N 1
ATOM 1823 C CA . PHE A 1 231 ? -9.216 19.246 7.262 1.00 82.94 231 PHE A CA 1
ATOM 1824 C C . PHE A 1 231 ? -10.717 19.392 6.990 1.00 82.94 231 PHE A C 1
ATOM 1826 O O . PHE A 1 231 ? -11.543 18.962 7.805 1.00 82.94 231 PHE A O 1
ATOM 1833 N N . ILE A 1 232 ? -11.079 19.937 5.826 1.00 84.44 232 ILE A N 1
ATOM 1834 C CA . ILE A 1 232 ? -12.478 20.131 5.421 1.00 84.44 232 ILE A CA 1
ATOM 1835 C C . ILE A 1 232 ? -13.203 18.782 5.338 1.00 84.44 232 ILE A C 1
ATOM 1837 O O . ILE A 1 232 ? -14.310 18.632 5.868 1.00 84.44 232 ILE A O 1
ATOM 1841 N N . LEU A 1 233 ? -12.580 17.779 4.713 1.00 81.12 233 LEU A N 1
ATOM 1842 C CA . LEU A 1 233 ? -13.185 16.456 4.553 1.00 81.12 233 LEU A CA 1
ATOM 1843 C C . LEU A 1 233 ? -13.325 15.718 5.889 1.00 81.12 233 LEU A C 1
ATOM 1845 O O . LEU A 1 233 ? -14.357 15.090 6.130 1.00 81.12 233 LEU A O 1
ATOM 1849 N N . SER A 1 234 ? -12.343 15.831 6.789 1.00 78.25 234 SER A N 1
ATOM 1850 C CA . SER A 1 234 ? -12.415 15.222 8.122 1.00 78.25 234 SER A CA 1
ATOM 1851 C C . SER A 1 234 ? -13.571 15.793 8.942 1.00 78.25 234 SER A C 1
ATOM 1853 O O . SER A 1 234 ? -14.279 15.028 9.600 1.00 78.25 234 SER A O 1
ATOM 1855 N N . ARG A 1 235 ? -13.818 17.112 8.858 1.00 77.62 235 ARG A N 1
ATOM 1856 C CA . ARG A 1 235 ? -15.000 17.732 9.478 1.00 77.62 235 ARG A CA 1
ATOM 1857 C C . ARG A 1 235 ? -16.299 17.208 8.877 1.00 77.62 235 ARG A C 1
ATOM 1859 O O . ARG A 1 235 ? -17.200 16.844 9.625 1.00 77.62 235 ARG A O 1
ATOM 1866 N N . ARG A 1 236 ? -16.389 17.116 7.545 1.00 76.81 236 ARG A N 1
ATOM 1867 C CA . ARG A 1 236 ? -17.584 16.579 6.864 1.00 76.81 236 ARG A CA 1
ATOM 1868 C C . ARG A 1 236 ? -17.898 15.137 7.255 1.00 76.81 236 ARG A C 1
ATOM 1870 O O . ARG A 1 236 ? -19.062 14.772 7.339 1.00 76.81 236 ARG A O 1
ATOM 1877 N N . GLN A 1 237 ? -16.878 14.327 7.520 1.00 68.06 237 GLN A N 1
ATOM 1878 C CA . GLN A 1 237 ? -17.045 12.931 7.936 1.00 68.06 237 GLN A CA 1
ATOM 1879 C C . GLN A 1 237 ? -17.357 12.754 9.422 1.00 68.06 237 GLN A C 1
ATOM 1881 O O . GLN A 1 237 ? -17.444 11.614 9.882 1.00 68.06 237 GLN A O 1
ATOM 1886 N N . ASN A 1 238 ? -17.463 13.848 10.184 1.00 66.38 238 ASN A N 1
ATOM 1887 C CA . ASN A 1 238 ? -17.553 13.826 11.642 1.00 66.38 238 ASN A CA 1
ATOM 1888 C C . ASN A 1 238 ? -16.438 12.969 12.284 1.00 66.38 238 ASN A C 1
ATOM 1890 O O . ASN A 1 238 ? -16.603 12.369 13.348 1.00 66.38 238 ASN A O 1
ATOM 1894 N N . LYS A 1 239 ? -15.291 12.861 11.595 1.00 65.38 239 LYS A N 1
ATOM 1895 C CA . LYS A 1 239 ? -14.098 12.202 12.119 1.00 65.38 239 LYS A CA 1
ATOM 1896 C C . LYS A 1 239 ? -13.402 13.181 13.056 1.00 65.38 239 LYS A C 1
ATOM 1898 O O . LYS A 1 239 ? -13.385 14.386 12.812 1.00 65.38 239 LYS A O 1
ATOM 1903 N N . SER A 1 240 ? -12.818 12.649 14.128 1.00 63.06 240 SER A N 1
ATOM 1904 C CA . SER A 1 240 ? -12.072 13.441 15.109 1.00 63.06 240 SER A CA 1
ATOM 1905 C C . SER A 1 240 ? -11.030 14.344 14.431 1.00 63.06 240 SER A C 1
ATOM 1907 O O . SER A 1 240 ? -10.378 13.920 13.476 1.00 63.06 240 SER A O 1
ATOM 1909 N N . PHE A 1 241 ? -10.845 15.559 14.962 1.00 64.31 241 PHE A N 1
ATOM 1910 C CA . PHE A 1 241 ? -9.888 16.582 14.502 1.00 64.31 241 PHE A CA 1
ATOM 1911 C C . PHE A 1 241 ? -8.426 16.093 14.410 1.00 64.31 241 PHE A C 1
ATOM 1913 O O . PHE A 1 241 ? -7.567 16.784 13.872 1.00 64.31 241 PHE A O 1
ATOM 1920 N N . LEU A 1 242 ? -8.126 14.883 14.878 1.00 64.94 242 LEU A N 1
ATOM 1921 C CA . LEU A 1 242 ? -6.780 14.341 14.851 1.00 64.94 242 LEU A CA 1
ATOM 1922 C C . LEU A 1 242 ? -6.139 14.155 13.491 1.00 64.94 242 LEU A C 1
ATOM 1924 O O . LEU A 1 242 ? -4.940 14.357 13.390 1.00 64.94 242 LEU A O 1
ATOM 1928 N N . LEU A 1 243 ? -6.856 13.618 12.501 1.00 68.75 243 LEU A N 1
ATOM 1929 C CA . LEU A 1 243 ? -6.213 13.297 11.231 1.00 68.75 243 LEU A CA 1
ATOM 1930 C C . LEU A 1 243 ? -5.681 14.597 10.603 1.00 68.75 243 LEU A C 1
ATOM 1932 O O . LEU A 1 243 ? -4.510 14.622 10.227 1.00 68.75 243 LEU A O 1
ATOM 1936 N N . PRO A 1 244 ? -6.450 15.703 10.625 1.00 69.56 244 PRO A N 1
ATOM 1937 C CA . PRO A 1 244 ? -5.928 17.036 10.349 1.00 69.56 244 PRO A CA 1
ATOM 1938 C C . PRO A 1 244 ? -4.818 17.496 11.301 1.00 69.56 244 PRO A C 1
ATOM 1940 O O . PRO A 1 244 ? -3.853 18.075 10.834 1.00 69.56 244 PRO A O 1
ATOM 1943 N N . ALA A 1 245 ? -4.899 17.245 12.611 1.00 66.50 245 ALA A N 1
ATOM 1944 C CA . ALA A 1 245 ? -3.863 17.683 13.558 1.00 66.50 245 ALA A CA 1
ATOM 1945 C C . ALA A 1 245 ? -2.508 16.971 13.360 1.00 66.50 245 ALA A C 1
ATOM 1947 O O . ALA A 1 245 ? -1.460 17.609 13.374 1.00 66.50 245 ALA A O 1
ATOM 1948 N N . ILE A 1 246 ? -2.521 15.656 13.132 1.00 67.75 246 ILE A N 1
ATOM 1949 C CA . ILE A 1 246 ? -1.322 14.847 12.876 1.00 67.75 246 ILE A CA 1
ATOM 1950 C C . ILE A 1 246 ? -0.719 15.238 11.526 1.00 67.75 246 ILE A C 1
ATOM 1952 O O . ILE A 1 246 ? 0.486 15.446 11.432 1.00 67.75 246 ILE A O 1
ATOM 1956 N N . THR A 1 247 ? -1.555 15.408 10.499 1.00 68.38 247 THR A N 1
ATOM 1957 C CA . THR A 1 247 ? -1.095 15.890 9.190 1.00 68.38 247 THR A CA 1
ATOM 1958 C C . THR A 1 247 ? -0.623 17.348 9.242 1.00 68.38 247 THR A C 1
ATOM 1960 O O . THR A 1 247 ? 0.309 17.689 8.530 1.00 68.38 247 THR A O 1
ATOM 1963 N N . ALA A 1 248 ? -1.165 18.194 10.128 1.00 66.88 248 ALA A N 1
ATOM 1964 C CA . ALA A 1 248 ? -0.689 19.568 10.334 1.00 66.88 248 ALA A CA 1
ATOM 1965 C C . ALA A 1 248 ? 0.736 19.586 10.885 1.00 66.88 248 ALA A C 1
ATOM 1967 O O . ALA A 1 248 ? 1.584 20.316 10.387 1.00 66.88 248 ALA A O 1
ATOM 1968 N N . LEU A 1 249 ? 1.017 18.747 11.887 1.00 65.81 249 LEU A N 1
ATOM 1969 C CA . LEU A 1 249 ? 2.365 18.608 12.438 1.00 65.81 249 LEU A CA 1
ATOM 1970 C C . LEU A 1 249 ? 3.353 18.068 11.406 1.00 65.81 249 LEU A C 1
ATOM 1972 O O . LEU A 1 249 ? 4.501 18.500 11.387 1.00 65.81 249 LEU A O 1
ATOM 1976 N N . GLN A 1 250 ? 2.897 17.187 10.514 1.00 67.81 250 GLN A N 1
ATOM 1977 C CA . GLN A 1 250 ? 3.689 16.724 9.374 1.00 67.81 250 GLN A CA 1
ATOM 1978 C C . GLN A 1 250 ? 3.966 17.857 8.374 1.00 67.81 250 GLN A C 1
ATOM 1980 O O . GLN A 1 250 ? 5.096 17.983 7.916 1.00 67.81 250 GLN A O 1
ATOM 1985 N N . VAL A 1 251 ? 2.988 18.723 8.080 1.00 67.31 251 VAL A N 1
ATOM 1986 C CA . VAL A 1 251 ? 3.213 19.926 7.258 1.00 67.31 251 VAL A CA 1
ATOM 1987 C C . VAL A 1 251 ? 4.223 20.855 7.934 1.00 67.31 251 VAL A C 1
ATOM 1989 O O . VAL A 1 251 ? 5.169 21.281 7.283 1.00 67.31 251 VAL A O 1
ATOM 1992 N N . CYS A 1 252 ? 4.092 21.127 9.236 1.00 65.75 252 CYS A N 1
ATOM 1993 C CA . CYS A 1 252 ? 5.046 21.965 9.970 1.00 65.75 252 CYS A CA 1
ATOM 1994 C C . CYS A 1 252 ? 6.468 21.382 9.955 1.00 65.75 252 CYS A C 1
ATOM 1996 O O . CYS A 1 252 ? 7.437 22.120 9.774 1.00 65.75 252 CYS A O 1
ATOM 1998 N N . TYR A 1 253 ? 6.601 20.062 10.103 1.00 65.81 253 TYR A N 1
ATOM 1999 C CA . TYR A 1 253 ? 7.883 19.367 10.005 1.00 65.81 253 TYR A CA 1
ATOM 2000 C C . TYR A 1 253 ? 8.516 19.530 8.619 1.00 65.81 253 TYR A C 1
ATOM 2002 O O . TYR A 1 253 ? 9.673 19.904 8.483 1.00 65.81 253 TYR A O 1
ATOM 2010 N N . VAL A 1 254 ? 7.735 19.320 7.566 1.00 64.31 254 VAL A N 1
ATOM 2011 C CA . VAL A 1 254 ? 8.260 19.378 6.202 1.00 64.31 254 VAL A CA 1
ATOM 2012 C C . VAL A 1 254 ? 8.561 20.821 5.774 1.00 64.31 254 VAL A C 1
ATOM 2014 O O . VAL A 1 254 ? 9.588 21.075 5.151 1.00 64.31 254 VAL A O 1
ATOM 2017 N N . ILE A 1 255 ? 7.734 21.790 6.181 1.00 62.94 255 ILE A N 1
ATOM 2018 C CA . ILE A 1 255 ? 7.994 23.224 5.972 1.00 62.94 255 ILE A CA 1
ATOM 2019 C C . ILE A 1 255 ? 9.262 23.664 6.703 1.00 62.94 255 ILE A C 1
ATOM 2021 O O . ILE A 1 255 ? 10.039 24.437 6.154 1.00 62.94 255 ILE A O 1
ATOM 2025 N N . SER A 1 256 ? 9.496 23.183 7.923 1.00 60.41 256 SER A N 1
ATOM 2026 C CA . SER A 1 256 ? 10.698 23.568 8.673 1.00 60.41 256 SER A CA 1
ATOM 2027 C C . SER A 1 256 ? 11.991 23.021 8.067 1.00 60.41 256 SER A C 1
ATOM 2029 O O . SER A 1 256 ? 12.981 23.751 8.020 1.00 60.41 256 SER A O 1
ATOM 2031 N N . LEU A 1 257 ? 11.959 21.808 7.506 1.00 58.91 257 LEU A N 1
ATOM 2032 C CA . LEU A 1 257 ? 13.061 21.267 6.705 1.00 58.91 257 LEU A CA 1
ATOM 2033 C C . LEU A 1 257 ? 13.291 22.060 5.407 1.00 58.91 257 LEU A C 1
ATOM 2035 O O . LEU A 1 257 ? 14.436 22.278 5.018 1.00 58.91 257 LEU A O 1
ATOM 2039 N N . ALA A 1 258 ? 12.216 22.501 4.749 1.00 57.06 258 ALA A N 1
ATOM 2040 C CA . ALA A 1 258 ? 12.267 23.172 3.450 1.00 57.06 258 ALA A CA 1
ATOM 2041 C C . ALA A 1 258 ? 12.635 24.659 3.501 1.00 57.06 258 ALA A C 1
ATOM 2043 O O . ALA A 1 258 ? 13.360 25.138 2.637 1.00 57.06 258 ALA A O 1
ATOM 2044 N N . VAL A 1 259 ? 12.098 25.397 4.475 1.00 54.91 259 VAL A N 1
ATOM 2045 C CA . VAL A 1 259 ? 12.191 26.865 4.536 1.00 54.91 259 VAL A CA 1
ATOM 2046 C C . VAL A 1 259 ? 13.359 27.316 5.398 1.00 54.91 259 VAL A C 1
ATOM 2048 O O . VAL A 1 259 ? 14.017 28.300 5.074 1.00 54.91 259 VAL A O 1
ATOM 2051 N N . PHE A 1 260 ? 13.619 26.614 6.500 1.00 53.34 260 PHE A N 1
ATOM 2052 C CA . PHE A 1 260 ? 14.637 27.041 7.457 1.00 53.34 260 PHE A CA 1
ATOM 2053 C C . PHE A 1 260 ? 15.944 26.252 7.328 1.00 53.34 260 PHE A C 1
ATOM 2055 O O . PHE A 1 260 ? 16.906 26.588 8.009 1.00 53.34 260 PHE A O 1
ATOM 2062 N N . HIS A 1 261 ? 15.991 25.210 6.481 1.00 56.47 261 HIS A N 1
ATOM 2063 C CA . HIS A 1 261 ? 17.132 24.288 6.356 1.00 56.47 261 HIS A CA 1
ATOM 2064 C C . HIS A 1 261 ? 17.645 23.776 7.716 1.00 56.47 261 HIS A C 1
ATOM 2066 O O . HIS A 1 261 ? 18.810 23.401 7.866 1.00 56.47 261 HIS A O 1
ATOM 2072 N N . VAL A 1 262 ? 16.769 23.752 8.727 1.00 51.12 262 VAL A N 1
ATOM 2073 C CA . VAL A 1 262 ? 17.099 23.322 10.084 1.00 51.12 262 VAL A CA 1
ATOM 2074 C C . VAL A 1 262 ? 17.087 21.801 10.090 1.00 51.12 262 VAL A C 1
ATOM 2076 O O . VAL A 1 262 ? 16.114 21.159 10.477 1.00 51.12 262 VAL A O 1
ATOM 2079 N N . TYR A 1 263 ? 18.193 21.210 9.641 1.00 55.69 263 TYR A N 1
ATOM 2080 C CA . TYR A 1 263 ? 18.516 19.812 9.913 1.00 55.69 263 TYR A CA 1
ATOM 2081 C C . TYR A 1 263 ? 19.047 19.689 11.341 1.00 55.69 263 TYR A C 1
ATOM 2083 O O . TYR A 1 263 ? 20.223 19.411 11.576 1.00 55.69 263 TYR A O 1
ATOM 2091 N N . ASP A 1 264 ? 18.163 19.929 12.307 1.00 58.03 264 ASP A N 1
ATOM 2092 C CA . ASP A 1 264 ? 18.453 19.667 13.707 1.00 58.03 264 ASP A CA 1
ATOM 2093 C C . ASP A 1 264 ? 17.758 18.372 14.139 1.00 58.03 264 ASP A C 1
ATOM 2095 O O . ASP A 1 264 ? 16.527 18.278 14.174 1.00 58.03 264 ASP A O 1
ATOM 2099 N N . ARG A 1 265 ? 18.565 17.365 14.490 1.00 60.19 265 ARG A N 1
ATOM 2100 C CA . ARG A 1 265 ? 18.092 16.061 14.984 1.00 60.19 265 ARG A CA 1
ATOM 2101 C C . ARG A 1 265 ? 17.177 16.228 16.202 1.00 60.19 265 ARG A C 1
ATOM 2103 O O . ARG A 1 265 ? 16.251 15.444 16.392 1.00 60.19 265 ARG A O 1
ATOM 2110 N N . TYR A 1 266 ? 17.396 17.270 17.008 1.00 65.25 266 TYR A N 1
ATOM 2111 C CA . TYR A 1 266 ? 16.555 17.572 18.165 1.00 65.25 266 TYR A CA 1
ATOM 2112 C C . TYR A 1 266 ? 15.179 18.119 17.766 1.00 65.25 266 TYR A C 1
ATOM 2114 O O . TYR A 1 266 ? 14.179 17.779 18.401 1.00 65.25 266 TYR A O 1
ATOM 2122 N N . PHE A 1 267 ? 15.104 18.918 16.699 1.00 63.34 267 PHE A N 1
ATOM 2123 C CA . PHE A 1 267 ? 13.839 19.431 16.174 1.00 63.34 267 PHE A CA 1
ATOM 2124 C C . PHE A 1 267 ? 12.997 18.302 15.559 1.00 63.34 267 PHE A C 1
ATOM 2126 O O . PHE A 1 267 ? 11.804 18.178 15.837 1.00 63.34 267 PHE A O 1
ATOM 2133 N N . ASP A 1 268 ? 13.634 17.411 14.801 1.00 63.12 268 ASP A N 1
ATOM 2134 C CA . ASP A 1 268 ? 13.007 16.217 14.231 1.00 63.12 268 ASP A CA 1
ATOM 2135 C C . ASP A 1 268 ? 12.450 15.257 15.299 1.00 63.12 268 ASP A C 1
ATOM 2137 O O . ASP A 1 268 ? 11.303 14.787 15.238 1.00 63.12 268 ASP A O 1
ATOM 2141 N N . LEU A 1 269 ? 13.226 15.023 16.356 1.00 68.94 269 LEU A N 1
ATOM 2142 C CA . LEU A 1 269 ? 12.757 14.294 17.526 1.00 68.94 269 LEU A CA 1
ATOM 2143 C C . LEU A 1 269 ? 11.537 14.969 18.163 1.00 68.94 269 LEU A C 1
ATOM 2145 O O . LEU A 1 269 ? 10.543 14.299 18.441 1.00 68.94 269 LEU A O 1
ATOM 2149 N N . ALA A 1 270 ? 11.601 16.281 18.395 1.00 69.00 270 ALA A N 1
ATOM 2150 C CA . ALA A 1 270 ? 10.531 17.016 19.055 1.00 69.00 270 ALA A CA 1
ATOM 2151 C C . ALA A 1 270 ? 9.214 16.915 18.274 1.00 69.00 270 ALA A C 1
ATOM 2153 O O . ALA A 1 270 ? 8.173 16.625 18.866 1.00 69.00 270 ALA A O 1
ATOM 2154 N N . VAL A 1 271 ? 9.249 17.078 16.947 1.00 68.50 271 VAL A N 1
ATOM 2155 C CA . VAL A 1 271 ? 8.036 17.008 16.122 1.00 68.50 271 VAL A CA 1
ATOM 2156 C C . VAL A 1 271 ? 7.490 15.580 16.025 1.00 68.50 271 VAL A C 1
ATOM 2158 O O . VAL A 1 271 ? 6.279 15.378 16.153 1.00 68.50 271 VAL A O 1
ATOM 2161 N N . SER A 1 272 ? 8.359 14.575 15.873 1.00 70.56 272 SER A N 1
ATOM 2162 C CA . SER A 1 272 ? 7.930 13.168 15.833 1.00 70.56 272 SER A CA 1
ATOM 2163 C C . SER A 1 272 ? 7.340 12.691 17.168 1.00 70.56 272 SER A C 1
ATOM 2165 O O . SER A 1 272 ? 6.286 12.049 17.180 1.00 70.56 272 SER A O 1
ATOM 2167 N N . LEU A 1 273 ? 7.938 13.067 18.305 1.00 74.56 273 LEU A N 1
ATOM 2168 C CA . LEU A 1 273 ? 7.391 12.777 19.633 1.00 74.56 273 LEU A CA 1
ATOM 2169 C C . LEU A 1 273 ? 6.102 13.549 19.914 1.00 74.56 273 LEU A C 1
ATOM 2171 O O . LEU A 1 273 ? 5.164 12.961 20.449 1.00 74.56 273 LEU A O 1
ATOM 2175 N N . ALA A 1 274 ? 6.006 14.822 19.523 1.00 70.00 274 ALA A N 1
ATOM 2176 C CA . ALA A 1 274 ? 4.783 15.607 19.690 1.00 70.00 274 ALA A CA 1
ATOM 2177 C C . ALA A 1 274 ? 3.605 14.989 18.922 1.00 70.00 274 ALA A C 1
ATOM 2179 O O . ALA A 1 274 ? 2.503 14.853 19.459 1.00 70.00 274 ALA A O 1
ATOM 2180 N N . ALA A 1 275 ? 3.834 14.545 17.685 1.00 70.19 275 ALA A N 1
ATOM 2181 C CA . ALA A 1 275 ? 2.799 13.902 16.888 1.00 70.19 275 ALA A CA 1
ATOM 2182 C C . ALA A 1 275 ? 2.371 12.537 17.455 1.00 70.19 275 ALA A C 1
ATOM 2184 O O . ALA A 1 275 ? 1.173 12.241 17.515 1.00 70.19 275 ALA A O 1
ATOM 2185 N N . LEU A 1 276 ? 3.323 11.722 17.925 1.00 74.81 276 LEU A N 1
ATOM 2186 C CA . LEU A 1 276 ? 3.016 10.456 18.595 1.00 74.81 276 LEU A CA 1
ATOM 2187 C C . LEU A 1 276 ? 2.308 10.668 19.942 1.00 74.81 276 LEU A C 1
ATOM 2189 O O . LEU A 1 276 ? 1.399 9.907 20.274 1.00 74.81 276 LEU A O 1
ATOM 2193 N N . ALA A 1 277 ? 2.651 11.724 20.682 1.00 74.88 277 ALA A N 1
ATOM 2194 C CA . ALA A 1 277 ? 1.974 12.103 21.917 1.00 74.88 277 ALA A CA 1
ATOM 2195 C C . ALA A 1 277 ? 0.519 12.520 21.659 1.00 74.88 277 ALA A C 1
ATOM 2197 O O . ALA A 1 277 ? -0.372 12.105 22.396 1.00 74.88 277 ALA A O 1
ATOM 2198 N N . ILE A 1 278 ? 0.240 13.257 20.579 1.00 70.69 278 ILE A N 1
ATOM 2199 C CA . ILE A 1 278 ? -1.133 13.601 20.167 1.00 70.69 278 ILE A CA 1
ATOM 2200 C C . ILE A 1 278 ? -1.922 12.356 19.751 1.00 70.69 278 ILE A C 1
ATOM 2202 O O . ILE A 1 278 ? -3.089 12.206 20.128 1.00 70.69 278 ILE A O 1
ATOM 2206 N N . LEU A 1 279 ? -1.290 11.425 19.031 1.00 71.50 279 LEU A N 1
ATOM 2207 C CA . LEU A 1 279 ? -1.899 10.138 18.691 1.00 71.50 279 LEU A CA 1
ATOM 2208 C C . LEU A 1 279 ? -2.216 9.309 19.950 1.00 71.50 279 LEU A C 1
ATOM 2210 O O . LEU A 1 279 ? -3.296 8.721 20.044 1.00 71.50 279 LEU A O 1
ATOM 2214 N N . ALA A 1 280 ? -1.308 9.286 20.928 1.00 71.94 280 ALA A N 1
ATOM 2215 C CA . ALA A 1 280 ? -1.496 8.602 22.204 1.00 71.94 280 ALA A CA 1
ATOM 2216 C C . ALA A 1 280 ? -2.596 9.261 23.055 1.00 71.94 280 ALA A C 1
ATOM 2218 O O . ALA A 1 280 ? -3.492 8.569 23.538 1.00 71.94 280 ALA A O 1
ATOM 2219 N N . ALA A 1 281 ? -2.592 10.591 23.179 1.00 68.88 281 ALA A N 1
ATOM 2220 C CA . ALA A 1 281 ? -3.606 11.350 23.909 1.00 68.88 281 ALA A CA 1
ATOM 2221 C C . ALA A 1 281 ? -5.007 11.092 23.344 1.00 68.88 281 ALA A C 1
ATOM 2223 O O . ALA A 1 281 ? -5.954 10.838 24.086 1.00 68.88 281 ALA A O 1
ATOM 2224 N N . TYR A 1 282 ? -5.139 11.050 22.021 1.00 67.94 282 TYR A N 1
ATOM 2225 C CA . TYR A 1 282 ? -6.386 10.628 21.403 1.00 67.94 282 TYR A CA 1
ATOM 2226 C C . TYR A 1 282 ? -6.774 9.198 21.739 1.00 67.94 282 TYR A C 1
ATOM 2228 O O . TYR A 1 282 ? -7.932 8.925 22.059 1.00 67.94 282 TYR A O 1
ATOM 2236 N N . ALA A 1 283 ? -5.826 8.272 21.605 1.00 71.81 283 ALA A N 1
ATOM 2237 C CA . ALA A 1 283 ? -6.094 6.871 21.852 1.00 71.81 283 ALA A CA 1
ATOM 2238 C C . ALA A 1 283 ? -6.602 6.657 23.283 1.00 71.81 283 ALA A C 1
ATOM 2240 O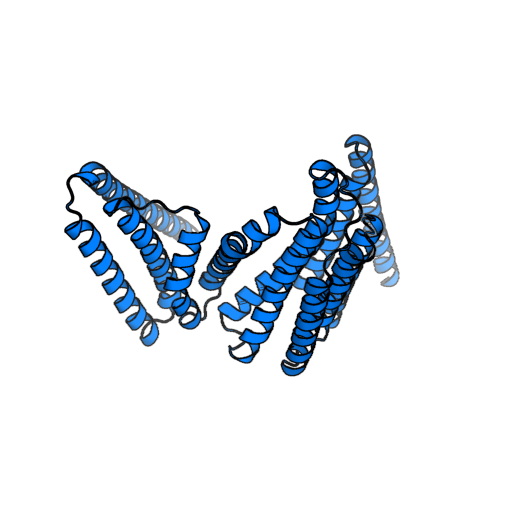 O . ALA A 1 283 ? -7.486 5.829 23.498 1.00 71.81 283 ALA A O 1
ATOM 2241 N N . TYR A 1 284 ? -6.092 7.446 24.226 1.00 71.75 284 TYR A N 1
ATOM 2242 C CA . TYR A 1 284 ? -6.556 7.498 25.602 1.00 71.75 284 TYR A CA 1
ATOM 2243 C C . TYR A 1 284 ? -7.979 8.075 25.718 1.00 71.75 284 TYR A C 1
ATOM 2245 O O . TYR A 1 284 ? -8.870 7.384 26.208 1.00 71.75 284 TYR A O 1
ATOM 2253 N N . VAL A 1 285 ? -8.233 9.281 25.188 1.00 68.62 285 VAL A N 1
ATOM 2254 C CA . VAL A 1 285 ? -9.548 9.960 25.274 1.00 68.62 285 VAL A CA 1
ATOM 2255 C C . VAL A 1 285 ? -10.677 9.135 24.646 1.00 68.62 285 VAL A C 1
ATOM 2257 O O . VAL A 1 285 ? -11.781 9.080 25.178 1.00 68.62 285 VAL A O 1
ATOM 2260 N N . TYR A 1 286 ? -10.411 8.459 23.526 1.00 68.25 286 TYR A N 1
ATOM 2261 C CA . TYR A 1 286 ? -11.409 7.666 22.796 1.00 68.25 286 TYR A CA 1
ATOM 2262 C C . TYR A 1 286 ? -11.371 6.171 23.145 1.00 68.25 286 TYR A C 1
ATOM 2264 O O . TYR A 1 286 ? -11.938 5.348 22.418 1.00 68.25 286 TYR A O 1
ATOM 2272 N N . ASN A 1 287 ? -10.688 5.816 24.236 1.00 73.62 287 ASN A N 1
ATOM 2273 C CA . ASN A 1 287 ? -10.598 4.465 24.784 1.00 73.62 287 ASN A CA 1
ATOM 2274 C C . ASN A 1 287 ? -10.176 3.399 23.744 1.00 73.62 287 ASN A C 1
ATOM 2276 O O . ASN A 1 287 ? -10.708 2.288 23.663 1.00 73.62 287 ASN A O 1
ATOM 2280 N N . ARG A 1 288 ? -9.215 3.753 22.881 1.00 73.81 288 ARG A N 1
ATOM 2281 C CA . ARG A 1 288 ? -8.638 2.899 21.833 1.00 73.81 288 ARG A CA 1
ATOM 2282 C C . ARG A 1 288 ? -7.327 2.281 22.317 1.00 73.81 288 ARG A C 1
ATOM 2284 O O . ARG A 1 288 ? -6.253 2.626 21.831 1.00 73.81 288 ARG A O 1
ATOM 2291 N N . SER A 1 289 ? -7.425 1.308 23.222 1.00 77.19 289 SER A N 1
ATOM 2292 C CA . SER A 1 289 ? -6.275 0.650 23.870 1.00 77.19 289 SER A CA 1
ATOM 2293 C C . SER A 1 289 ? -5.195 0.156 22.899 1.00 77.19 289 SER A C 1
ATOM 2295 O O . SER A 1 289 ? -4.014 0.402 23.118 1.00 77.19 289 SER A O 1
ATOM 2297 N N . LYS A 1 290 ? -5.578 -0.470 21.779 1.00 76.94 290 LYS A N 1
ATOM 2298 C CA . LYS A 1 290 ? -4.618 -0.935 20.761 1.00 76.94 290 LYS A CA 1
ATOM 2299 C C . LYS A 1 290 ? -3.811 0.213 20.149 1.00 76.94 290 LYS A C 1
ATOM 2301 O O . LYS A 1 290 ? -2.602 0.093 20.019 1.00 76.94 290 LYS A O 1
ATOM 2306 N N . LEU A 1 291 ? -4.475 1.319 19.805 1.00 72.38 291 LEU A N 1
ATOM 2307 C CA . LEU A 1 291 ? -3.827 2.492 19.214 1.00 72.38 291 LEU A CA 1
ATOM 2308 C C . LEU A 1 291 ? -2.892 3.167 20.227 1.00 72.38 291 LEU A C 1
ATOM 2310 O O . LEU A 1 291 ? -1.809 3.601 19.854 1.00 72.38 291 LEU A O 1
ATOM 2314 N N . LEU A 1 292 ? -3.295 3.202 21.502 1.00 76.50 292 LEU A N 1
ATOM 2315 C CA . LEU A 1 292 ? -2.500 3.764 22.593 1.00 76.50 292 LEU A CA 1
ATOM 2316 C C . LEU A 1 292 ? -1.203 2.975 22.764 1.00 76.50 292 LEU A C 1
ATOM 2318 O O . LEU A 1 292 ? -0.124 3.556 22.756 1.00 76.50 292 LEU A O 1
ATOM 2322 N N . VAL A 1 293 ? -1.310 1.646 22.845 1.00 82.38 293 VAL A N 1
ATOM 2323 C CA . VAL A 1 293 ? -0.152 0.753 22.950 1.00 82.38 293 VAL A CA 1
ATOM 2324 C C . VAL A 1 293 ? 0.767 0.917 21.739 1.00 82.38 293 VAL A C 1
ATOM 2326 O O . VAL A 1 293 ? 1.971 1.063 21.916 1.00 82.38 293 VAL A O 1
ATOM 2329 N N . THR A 1 294 ? 0.224 0.968 20.517 1.00 78.06 294 THR A N 1
ATOM 2330 C CA . THR A 1 294 ? 1.029 1.203 19.309 1.00 78.06 294 THR A CA 1
ATOM 2331 C C . THR A 1 294 ? 1.753 2.550 19.348 1.00 78.06 294 THR A C 1
ATOM 2333 O O . THR A 1 294 ? 2.951 2.589 19.087 1.00 78.06 294 THR A O 1
ATOM 2336 N N . ALA A 1 295 ? 1.070 3.641 19.709 1.00 78.56 295 ALA A N 1
ATOM 2337 C CA . ALA A 1 295 ? 1.678 4.969 19.790 1.00 78.56 295 ALA A CA 1
ATOM 2338 C C . ALA A 1 295 ? 2.802 5.021 20.839 1.00 78.56 295 ALA A C 1
ATOM 2340 O O . ALA A 1 295 ? 3.869 5.565 20.571 1.00 78.56 295 ALA A O 1
ATOM 2341 N N . VAL A 1 296 ? 2.597 4.397 22.003 1.00 82.25 296 VAL A N 1
ATOM 2342 C CA . VAL A 1 296 ? 3.608 4.314 23.070 1.00 82.25 296 VAL A CA 1
ATOM 2343 C C . VAL A 1 296 ? 4.812 3.473 22.650 1.00 82.25 296 VAL A C 1
ATOM 2345 O O . VAL A 1 296 ? 5.946 3.894 22.865 1.00 82.25 296 VAL A O 1
ATOM 2348 N N . ILE A 1 297 ? 4.594 2.324 22.000 1.00 82.44 297 ILE A N 1
ATOM 2349 C CA . ILE A 1 297 ? 5.684 1.502 21.453 1.00 82.44 297 ILE A CA 1
ATOM 2350 C C . ILE A 1 297 ? 6.493 2.302 20.430 1.00 82.44 297 ILE A C 1
ATOM 2352 O O . ILE A 1 297 ? 7.718 2.269 20.463 1.00 82.44 297 ILE A O 1
ATOM 2356 N N . LEU A 1 298 ? 5.831 3.052 19.549 1.00 79.50 298 LEU A N 1
ATOM 2357 C CA . LEU A 1 298 ? 6.517 3.880 18.559 1.00 79.50 298 LEU A CA 1
ATOM 2358 C C . LEU A 1 298 ? 7.297 5.027 19.197 1.00 79.50 298 LEU A C 1
ATOM 2360 O O . LEU A 1 298 ? 8.402 5.297 18.744 1.00 79.50 298 LEU A O 1
ATOM 2364 N N . MET A 1 299 ? 6.787 5.654 20.263 1.00 78.94 299 MET A N 1
ATOM 2365 C CA . MET A 1 299 ? 7.566 6.633 21.032 1.00 78.94 299 MET A CA 1
ATOM 2366 C C . MET A 1 299 ? 8.820 5.988 21.624 1.00 78.94 299 MET A C 1
ATOM 2368 O O . MET A 1 299 ? 9.904 6.548 21.500 1.00 78.94 299 MET A O 1
ATOM 2372 N N . ALA A 1 300 ? 8.700 4.788 22.201 1.00 80.44 300 ALA A N 1
ATOM 2373 C CA . ALA A 1 300 ? 9.842 4.059 22.749 1.00 80.44 300 ALA A CA 1
ATOM 2374 C C . ALA A 1 300 ? 10.874 3.696 21.667 1.00 80.44 300 ALA A C 1
ATOM 2376 O O . ALA A 1 300 ? 12.064 3.937 21.854 1.00 80.44 300 ALA A O 1
ATOM 2377 N N . ILE A 1 301 ? 10.426 3.183 20.514 1.00 79.56 301 ILE A N 1
ATOM 2378 C CA . ILE A 1 301 ? 11.297 2.902 19.363 1.00 79.56 301 ILE A CA 1
ATOM 2379 C C . ILE A 1 301 ? 11.955 4.192 18.871 1.00 79.56 301 ILE A C 1
ATOM 2381 O O . ILE A 1 301 ? 13.145 4.192 18.590 1.00 79.56 301 ILE A O 1
ATOM 2385 N N . ARG A 1 302 ? 11.219 5.302 18.787 1.00 75.75 302 ARG A N 1
ATOM 2386 C CA . ARG A 1 302 ? 11.750 6.578 18.300 1.00 75.75 302 ARG A CA 1
ATOM 2387 C C . ARG A 1 302 ? 12.833 7.140 19.219 1.00 75.75 302 ARG A C 1
ATOM 2389 O O . ARG A 1 302 ? 13.877 7.562 18.734 1.00 75.75 302 ARG A O 1
ATOM 2396 N N . ILE A 1 303 ? 12.614 7.079 20.532 1.00 76.56 303 ILE A N 1
ATOM 2397 C CA . ILE A 1 303 ? 13.622 7.427 21.544 1.00 76.56 303 ILE A CA 1
ATOM 2398 C C . ILE A 1 303 ? 14.839 6.499 21.427 1.00 76.56 303 ILE A C 1
ATOM 2400 O O . ILE A 1 303 ? 15.972 6.961 21.519 1.00 76.56 303 ILE A O 1
ATOM 2404 N N . PHE A 1 304 ? 14.625 5.205 21.176 1.00 74.12 304 PHE A N 1
ATOM 2405 C CA . PHE A 1 304 ? 15.708 4.247 20.952 1.00 74.12 304 PHE A CA 1
ATOM 2406 C C . PHE A 1 304 ? 16.505 4.538 19.668 1.00 74.12 304 PHE A C 1
ATOM 2408 O O . PHE A 1 304 ? 17.728 4.452 19.679 1.00 74.12 304 PHE A O 1
ATOM 2415 N N . VAL A 1 305 ? 15.844 4.932 18.577 1.00 71.00 305 VAL A N 1
ATOM 2416 C CA . VAL A 1 305 ? 16.505 5.342 17.326 1.00 71.00 305 VAL A CA 1
ATOM 2417 C C . VAL A 1 305 ? 17.354 6.592 17.554 1.00 71.00 305 VAL A C 1
ATOM 2419 O O . VAL A 1 305 ? 18.534 6.571 17.227 1.00 71.00 305 VAL A O 1
ATOM 2422 N N . LEU A 1 306 ? 16.818 7.625 18.211 1.00 67.56 306 LEU A N 1
ATOM 2423 C CA . LEU A 1 306 ? 17.599 8.803 18.612 1.00 67.56 306 LEU A CA 1
ATOM 2424 C C . LEU A 1 306 ? 18.819 8.414 19.456 1.00 67.56 306 LEU A C 1
ATOM 2426 O O . LEU A 1 306 ? 19.910 8.953 19.295 1.00 67.56 306 LEU A O 1
ATOM 2430 N N . PHE A 1 307 ? 18.636 7.477 20.379 1.00 63.00 307 PHE A N 1
ATOM 2431 C CA . PHE A 1 307 ? 19.715 6.988 21.221 1.00 63.00 307 PHE A CA 1
ATOM 2432 C C . PHE A 1 307 ? 20.838 6.320 20.405 1.00 63.00 307 PHE A C 1
ATOM 2434 O O . PHE A 1 307 ? 22.009 6.528 20.724 1.00 63.00 307 PHE A O 1
ATOM 2441 N N . LEU A 1 308 ? 20.509 5.605 19.321 1.00 63.59 308 LEU A N 1
ATOM 2442 C CA . LEU A 1 308 ? 21.493 5.120 18.343 1.00 63.59 308 LEU A CA 1
ATOM 2443 C C . LEU A 1 308 ? 22.117 6.262 17.516 1.00 63.59 308 LEU A C 1
ATOM 2445 O O . LEU A 1 308 ? 23.297 6.198 17.185 1.00 63.59 308 LEU A O 1
ATOM 2449 N N . GLU A 1 309 ? 21.356 7.313 17.198 1.00 61.19 309 GLU A N 1
ATOM 2450 C CA . GLU A 1 309 ? 21.823 8.478 16.427 1.00 61.19 309 GLU A CA 1
ATOM 2451 C C . GLU A 1 309 ? 22.760 9.413 17.216 1.00 61.19 309 GLU A C 1
ATOM 2453 O O . GLU A 1 309 ? 23.593 10.101 16.616 1.00 61.19 309 GLU A O 1
ATOM 2458 N N . LEU A 1 310 ? 22.623 9.471 18.545 1.00 59.62 310 LEU A N 1
ATOM 2459 C CA . LEU A 1 310 ? 23.402 10.351 19.427 1.00 59.62 310 LEU A CA 1
ATOM 2460 C C . LEU A 1 310 ? 24.747 9.748 19.856 1.00 59.62 310 LEU A C 1
ATOM 2462 O O . LEU A 1 310 ? 25.680 10.501 20.137 1.00 59.62 310 LEU A O 1
ATOM 2466 N N . PHE A 1 311 ? 24.879 8.419 19.902 1.00 56.03 311 PHE A N 1
ATOM 2467 C CA . PHE A 1 311 ? 26.067 7.760 20.449 1.00 56.03 311 PHE A CA 1
ATOM 2468 C C . PHE A 1 311 ? 26.665 6.751 19.469 1.00 56.03 311 PHE A C 1
ATOM 2470 O O . PHE A 1 311 ? 26.183 5.636 19.309 1.00 56.03 311 PHE A O 1
ATOM 2477 N N . GLY A 1 312 ? 27.786 7.133 18.855 1.00 51.28 312 GLY A N 1
ATOM 2478 C CA . GLY A 1 312 ? 28.520 6.305 17.896 1.00 51.28 312 GLY A CA 1
ATOM 2479 C C . GLY A 1 312 ? 29.245 5.073 18.467 1.00 51.28 312 GLY A C 1
ATOM 2480 O O . GLY A 1 312 ? 29.935 4.408 17.702 1.00 51.28 312 GLY A O 1
ATOM 2481 N N . SER A 1 313 ? 29.142 4.740 19.766 1.00 54.38 313 SER A N 1
ATOM 2482 C CA . SER A 1 313 ? 29.811 3.555 20.341 1.00 54.38 313 SER A CA 1
ATOM 2483 C C . SER A 1 313 ? 28.861 2.620 21.107 1.00 54.38 313 SER A C 1
ATOM 2485 O O . SER A 1 313 ? 28.323 2.953 22.159 1.00 54.38 313 SER A O 1
ATOM 2487 N N . LEU A 1 314 ? 28.727 1.390 20.592 1.00 55.16 314 LEU A N 1
ATOM 2488 C CA . LEU A 1 314 ? 27.848 0.306 21.071 1.00 55.16 314 LEU A CA 1
ATOM 2489 C C . LEU A 1 314 ? 28.048 -0.123 22.545 1.00 55.16 314 LEU A C 1
ATOM 2491 O O . LEU A 1 314 ? 27.189 -0.801 23.105 1.00 55.16 314 LEU A O 1
ATOM 2495 N N . MET A 1 315 ? 29.165 0.236 23.188 1.00 53.28 315 MET A N 1
ATOM 2496 C CA . MET A 1 315 ? 29.509 -0.238 24.539 1.00 53.28 315 MET A CA 1
ATOM 2497 C C . MET A 1 315 ? 28.840 0.579 25.654 1.00 53.28 315 MET A C 1
ATOM 2499 O O . MET A 1 315 ? 28.242 0.003 26.564 1.00 53.28 315 MET A O 1
ATOM 2503 N N . ASN A 1 316 ? 28.853 1.913 25.557 1.00 52.75 316 ASN A N 1
ATOM 2504 C CA . ASN A 1 316 ? 28.114 2.768 26.497 1.00 52.75 316 ASN A CA 1
ATOM 2505 C C . ASN A 1 316 ? 26.596 2.574 26.345 1.00 52.75 316 ASN A C 1
ATOM 2507 O O . ASN A 1 316 ? 25.847 2.654 27.320 1.00 52.75 316 ASN A O 1
ATOM 2511 N N . THR A 1 317 ? 26.164 2.227 25.131 1.00 55.31 317 THR A N 1
ATOM 2512 C CA . THR A 1 317 ? 24.787 1.899 24.754 1.00 55.31 317 THR A CA 1
ATOM 2513 C C . THR A 1 317 ? 24.223 0.724 25.568 1.00 55.31 317 THR A C 1
ATOM 2515 O O . THR A 1 317 ? 23.100 0.798 26.067 1.00 55.31 317 THR A O 1
ATOM 2518 N N . GLY A 1 318 ? 25.005 -0.343 25.769 1.00 57.28 318 GLY A N 1
ATOM 2519 C CA . GLY A 1 318 ? 24.571 -1.523 26.527 1.00 57.28 318 GLY A CA 1
ATOM 2520 C C . GLY A 1 318 ? 24.401 -1.264 28.028 1.00 57.28 318 GLY A C 1
ATOM 2521 O O . GLY A 1 318 ? 23.418 -1.694 28.630 1.00 57.28 318 GLY A O 1
ATOM 2522 N N . ILE A 1 319 ? 25.321 -0.509 28.632 1.00 62.09 319 ILE A N 1
ATOM 2523 C CA . ILE A 1 319 ? 25.334 -0.247 30.081 1.00 62.09 319 ILE A CA 1
ATOM 2524 C C . ILE A 1 319 ? 24.143 0.632 30.497 1.00 62.09 319 ILE A C 1
ATOM 2526 O O . ILE A 1 319 ? 23.514 0.378 31.528 1.00 62.09 319 ILE A O 1
ATOM 2530 N N . ILE A 1 320 ? 23.784 1.622 29.676 1.00 55.03 320 ILE A N 1
ATOM 2531 C CA . ILE A 1 320 ? 22.675 2.551 29.948 1.00 55.03 320 ILE A CA 1
ATOM 2532 C C . ILE A 1 320 ? 21.306 1.877 29.751 1.00 55.03 320 ILE A C 1
ATOM 2534 O O . ILE A 1 320 ? 20.392 2.102 30.541 1.00 55.03 320 ILE A O 1
ATOM 2538 N N . LEU A 1 321 ? 21.159 0.993 28.756 1.00 57.09 321 LEU A N 1
ATOM 2539 C CA . LEU A 1 321 ? 19.923 0.219 28.555 1.00 57.09 321 LEU A CA 1
ATOM 2540 C C . LEU A 1 321 ? 19.638 -0.729 29.723 1.00 57.09 321 LEU A C 1
ATOM 2542 O O . LEU A 1 321 ? 18.499 -0.826 30.184 1.00 57.09 321 LEU A O 1
ATOM 2546 N N . ILE A 1 322 ? 20.676 -1.397 30.232 1.00 70.44 322 ILE A N 1
ATOM 2547 C CA . ILE A 1 322 ? 20.557 -2.284 31.392 1.00 70.44 322 ILE A CA 1
ATOM 2548 C C . ILE A 1 322 ? 20.150 -1.479 32.633 1.00 70.44 322 ILE A C 1
ATOM 2550 O O . ILE A 1 322 ? 19.231 -1.874 33.352 1.00 70.44 322 ILE A O 1
ATOM 2554 N N . SER A 1 323 ? 20.770 -0.319 32.861 1.00 60.75 323 SER A N 1
ATOM 2555 C CA . SER A 1 323 ? 20.479 0.521 34.030 1.00 60.75 323 SER A CA 1
ATOM 2556 C C . SER A 1 323 ? 19.120 1.236 33.948 1.00 60.75 323 SER A C 1
ATOM 2558 O O . SER A 1 323 ? 18.395 1.260 34.943 1.00 60.75 323 SER A O 1
ATOM 2560 N N . GLY A 1 324 ? 18.702 1.719 32.775 1.00 57.56 324 GLY A N 1
ATOM 2561 C CA . GLY A 1 324 ? 17.367 2.295 32.560 1.00 57.56 324 GLY A CA 1
ATOM 2562 C C . GLY A 1 324 ? 16.235 1.266 32.680 1.00 57.56 324 GLY A C 1
ATOM 2563 O O . GLY A 1 324 ? 15.197 1.548 33.285 1.00 57.56 324 GLY A O 1
ATOM 2564 N N . GLY A 1 325 ? 16.449 0.043 32.181 1.00 59.03 325 GLY A N 1
ATOM 2565 C CA . GLY A 1 325 ? 15.513 -1.072 32.357 1.00 59.03 325 GLY A CA 1
ATOM 2566 C C . GLY A 1 325 ? 15.368 -1.493 33.823 1.00 59.03 325 GLY A C 1
ATOM 2567 O O . GLY A 1 325 ? 14.250 -1.676 34.309 1.00 59.03 325 GLY A O 1
ATOM 2568 N N . LEU A 1 326 ? 16.484 -1.573 34.555 1.00 63.31 326 LEU A N 1
ATOM 2569 C CA . LEU A 1 326 ? 16.490 -1.824 36.000 1.00 63.31 326 LEU A CA 1
ATOM 2570 C C . LEU A 1 326 ? 15.742 -0.732 36.776 1.00 63.31 326 LEU A C 1
ATOM 2572 O O . LEU A 1 326 ? 14.937 -1.056 37.649 1.00 63.31 326 LEU A O 1
ATOM 2576 N N . PHE A 1 327 ? 15.945 0.540 36.427 1.00 60.91 327 PHE A N 1
ATOM 2577 C CA . PHE A 1 327 ? 15.256 1.659 37.068 1.00 60.91 327 PHE A CA 1
ATOM 2578 C C . PHE A 1 327 ? 13.735 1.572 36.893 1.00 60.91 327 PHE A C 1
ATOM 2580 O O . PHE A 1 327 ? 13.007 1.624 37.880 1.00 60.91 327 PHE A O 1
ATOM 2587 N N . LEU A 1 328 ? 13.243 1.329 35.672 1.00 58.03 328 LEU A N 1
ATOM 2588 C CA . LEU A 1 328 ? 11.805 1.181 35.414 1.00 58.03 328 LEU A CA 1
ATOM 2589 C C . LEU A 1 328 ? 11.182 -0.001 36.171 1.00 58.03 328 LEU A C 1
ATOM 2591 O O . LEU A 1 328 ? 10.086 0.131 36.718 1.00 58.03 328 LEU A O 1
ATOM 2595 N N . ILE A 1 329 ? 11.875 -1.142 36.253 1.00 71.69 329 ILE A N 1
ATOM 2596 C CA . ILE A 1 329 ? 11.408 -2.303 37.029 1.00 71.69 329 ILE A CA 1
ATOM 2597 C C . ILE A 1 329 ? 11.281 -1.946 38.517 1.00 71.69 329 ILE A C 1
ATOM 2599 O O . ILE A 1 329 ? 10.294 -2.316 39.161 1.00 71.69 329 ILE A O 1
ATOM 2603 N N . VAL A 1 330 ? 12.251 -1.207 39.060 1.00 67.38 330 VAL A N 1
ATOM 2604 C CA . VAL A 1 330 ? 12.240 -0.744 40.454 1.00 67.38 330 VAL A CA 1
ATOM 2605 C C . VAL A 1 330 ? 11.112 0.262 40.687 1.00 67.38 330 VAL A C 1
ATOM 2607 O O . VAL A 1 330 ? 10.346 0.094 41.634 1.00 67.38 330 VAL A O 1
ATOM 2610 N N . SER A 1 331 ? 10.923 1.240 39.800 1.00 54.97 331 SER A N 1
ATOM 2611 C CA . SER A 1 331 ? 9.839 2.225 39.903 1.00 54.97 331 SER A CA 1
ATOM 2612 C C . SER A 1 331 ? 8.453 1.575 39.858 1.00 54.97 331 SER A C 1
ATOM 2614 O O . SER A 1 331 ? 7.579 1.933 40.645 1.00 54.97 331 SER A O 1
ATOM 2616 N N . VAL A 1 332 ? 8.250 0.568 39.002 1.00 65.19 332 VAL A N 1
ATOM 2617 C CA . VAL A 1 332 ? 6.979 -0.175 38.929 1.00 65.19 332 VAL A CA 1
ATOM 2618 C C . VAL A 1 332 ? 6.734 -0.993 40.200 1.00 65.19 332 VAL A C 1
ATOM 2620 O O . VAL A 1 332 ? 5.604 -1.030 40.693 1.00 65.19 332 VAL A O 1
ATOM 2623 N N . LYS A 1 333 ? 7.772 -1.620 40.769 1.00 60.22 333 LYS A N 1
ATOM 2624 C CA . LYS A 1 333 ? 7.669 -2.326 42.059 1.00 60.22 333 LYS A CA 1
ATOM 2625 C C . LYS A 1 333 ? 7.335 -1.375 43.208 1.00 60.22 333 LYS A C 1
ATOM 2627 O O . LYS A 1 333 ? 6.474 -1.701 44.018 1.00 60.22 333 LYS A O 1
ATOM 2632 N N . ILE A 1 334 ? 7.965 -0.202 43.256 1.00 66.81 334 ILE A N 1
ATOM 2633 C CA . ILE A 1 334 ? 7.702 0.819 44.279 1.00 66.81 334 ILE A CA 1
ATOM 2634 C C . ILE A 1 334 ? 6.268 1.346 44.160 1.00 66.81 334 ILE A C 1
ATOM 2636 O O . ILE A 1 334 ? 5.562 1.399 45.162 1.00 66.81 334 ILE A O 1
ATOM 2640 N N . CYS A 1 335 ? 5.791 1.645 42.948 1.00 55.81 335 CYS A N 1
ATOM 2641 C CA . CYS A 1 335 ? 4.399 2.052 42.738 1.00 55.81 335 CYS A CA 1
ATOM 2642 C C . CYS A 1 335 ? 3.400 0.977 43.184 1.00 55.81 335 CYS A C 1
ATOM 2644 O O . CYS A 1 335 ? 2.411 1.310 43.830 1.00 55.81 335 CYS A O 1
ATOM 2646 N N . LYS A 1 336 ? 3.653 -0.308 42.900 1.00 55.53 336 LYS A N 1
ATOM 2647 C CA . LYS A 1 336 ? 2.780 -1.394 43.379 1.00 55.53 336 LYS A CA 1
ATOM 2648 C C . LYS A 1 336 ? 2.743 -1.487 44.905 1.00 55.53 336 LYS A C 1
ATOM 2650 O O . LYS A 1 336 ? 1.660 -1.596 45.464 1.00 55.53 336 LYS A O 1
ATOM 2655 N N . LEU A 1 337 ? 3.894 -1.373 45.566 1.00 58.41 337 LEU A N 1
ATOM 2656 C CA . LEU A 1 337 ? 3.985 -1.416 47.031 1.00 58.41 337 LEU A CA 1
ATOM 2657 C C . LEU A 1 337 ? 3.302 -0.217 47.704 1.00 58.41 337 LEU A C 1
ATOM 2659 O O . LEU A 1 337 ? 2.729 -0.360 48.780 1.00 58.41 337 LEU A O 1
ATOM 2663 N N . LEU A 1 338 ? 3.351 0.962 47.079 1.00 53.25 338 LEU A N 1
ATOM 2664 C CA . LEU A 1 338 ? 2.667 2.159 47.574 1.00 53.25 338 LEU A CA 1
ATOM 2665 C C . LEU A 1 338 ? 1.144 2.066 47.407 1.00 53.25 338 LEU A C 1
ATOM 2667 O O . LEU A 1 338 ? 0.418 2.508 48.291 1.00 53.25 338 LEU A O 1
ATOM 2671 N N . VAL A 1 339 ? 0.669 1.448 46.322 1.00 60.09 339 VAL A N 1
ATOM 2672 C CA . VAL A 1 339 ? -0.764 1.198 46.087 1.00 60.09 339 VAL A CA 1
ATOM 2673 C C . VAL A 1 339 ? -1.303 0.102 47.015 1.00 60.09 339 VAL A C 1
ATOM 2675 O O . VAL A 1 339 ? -2.397 0.241 47.550 1.00 60.09 339 VAL A O 1
ATOM 2678 N N . GLU A 1 340 ? -0.537 -0.959 47.283 1.00 54.97 340 GLU A N 1
ATOM 2679 C CA . GLU A 1 340 ? -0.929 -1.993 48.257 1.00 54.97 340 GLU A CA 1
ATOM 2680 C C . GLU A 1 340 ? -0.985 -1.445 49.692 1.00 54.97 340 GLU A C 1
ATOM 2682 O O . GLU A 1 340 ? -1.881 -1.807 50.450 1.00 54.97 340 GLU A O 1
ATOM 2687 N N . LYS A 1 341 ? -0.095 -0.508 50.051 1.00 49.41 341 LYS A N 1
ATOM 2688 C CA . LYS A 1 341 ? -0.126 0.190 51.347 1.00 49.41 341 LYS A CA 1
ATOM 2689 C C . LYS A 1 341 ? -1.256 1.207 51.501 1.00 49.41 341 LYS A C 1
ATOM 2691 O O . LYS A 1 341 ? -1.541 1.573 52.632 1.00 49.41 341 LYS A O 1
ATOM 2696 N N . SER A 1 342 ? -1.869 1.693 50.419 1.00 47.66 342 SER A N 1
ATOM 2697 C CA . SER A 1 342 ? -3.013 2.616 50.509 1.00 47.66 342 SER A CA 1
ATOM 2698 C C . SER A 1 342 ? -4.367 1.902 50.557 1.00 47.66 342 SER A C 1
ATOM 2700 O O . SER A 1 342 ? -5.399 2.562 50.654 1.00 47.66 342 SER A O 1
ATOM 2702 N N . HIS A 1 343 ? -4.373 0.573 50.425 1.00 47.16 343 HIS A N 1
ATOM 2703 C CA . HIS A 1 343 ? -5.565 -0.278 50.476 1.00 47.16 343 HIS A CA 1
ATOM 2704 C C . HIS A 1 343 ? -5.599 -1.211 51.703 1.00 47.16 343 HIS A C 1
ATOM 2706 O O . HIS A 1 343 ? -6.515 -2.027 51.808 1.00 47.16 343 HIS A O 1
ATOM 2712 N N . ALA A 1 344 ? -4.634 -1.073 52.617 1.00 43.81 344 ALA A N 1
ATOM 2713 C CA . ALA A 1 344 ? -4.632 -1.633 53.970 1.00 43.81 344 ALA A CA 1
ATOM 2714 C C . ALA A 1 344 ? -4.779 -0.486 54.974 1.00 43.81 344 ALA A C 1
ATOM 2716 O O . ALA A 1 344 ? -5.450 -0.703 56.006 1.00 43.81 344 ALA A O 1
#

pLDDT: mean 75.34, std 14.03, range [38.12, 96.75]

Sequence (344 aa):
MPDNAKSSRLSFLLTLLSFFCIGLGIISIIASNWQEIPAIVKLGADIMLLAATAAALVRAYYKKPQRLTPLSIFYALLIAASIGLVAQVFQLSSHSFSSVVMLWCLLTAPLLLLNSAMVFPFFWLPLFFTASFNLWVFPWLTDKPFSDAMLYDSSYYFCWVLLYSVISLFINNQHGLVRALRFWTVAGICFFFLQAGLTGVLGNIFYSRTPEEHASLLPVALMVLLWGGIFILSRRQNKSFLLPAITALQVCYVISLAVFHVYDRYFDLAVSLAALAILAAYAYVYNRSKLLVTAVILMAIRIFVLFLELFGSLMNTGIILISGGLFLIVSVKICKLLVEKSHA